Protein AF-A0A200J7Q8-F1 (afdb_monomer_lite)

pLDDT: mean 85.38, std 14.26, range [32.0, 98.25]

Organism: NCBI:txid1834192

Foldseek 3Di:
DFAAPVRLVVVLVVQAQHWAADPVDRVCTLAQLSSQLSSCVVLVQPPSCQCVAFQLCCVVRCCVVVSWPWDDWQWKKFWDCCPDPRSTGIWIDGPQKIWGGPPPHRGIDIPDDDDDTPTMIHRCVSHDPPVDDTPPDDPQLWAWEDEVPDPWIWIGRRQDIDTDPDPCVQVVVQVVVCVHPVDGRYYYYDYPVVVVVVRVVSPDDDDD

Radius of gyration: 21.13 Å; chains: 1; bounding box: 55×32×54 Å

Secondary structure (DSSP, 8-state):
-PEEHHHHHHHHHHHBTS----TT-GGGTTSHHHHHHHHHHHHT-S-TT---S-GGGHHHHHHHTTSSEES--SSEEEEETT-GGGT-EEEEEETTEEEESSSSSSSBEES---PPPSEEEE-GGGEE-SS-----S-----EEEEETT---EEEE-SS-EEE--SHHHHHHHHHHHHHHHSSPPPEEEE-HHHHHHHHHHHTS----

Structure (mmCIF, N/CA/C/O backbone):
data_AF-A0A200J7Q8-F1
#
_entry.id   AF-A0A200J7Q8-F1
#
loop_
_atom_site.group_PDB
_atom_site.id
_atom_site.type_symbol
_atom_site.label_atom_id
_atom_site.label_alt_id
_atom_site.label_comp_id
_atom_site.label_asym_id
_atom_site.label_entity_id
_atom_site.label_seq_id
_atom_site.pdbx_PDB_ins_code
_atom_site.Cartn_x
_atom_site.Cartn_y
_atom_site.Cartn_z
_atom_site.occupancy
_atom_site.B_iso_or_equiv
_atom_site.auth_seq_id
_atom_site.auth_comp_id
_atom_site.auth_asym_id
_atom_site.auth_atom_id
_atom_site.pdbx_PDB_model_num
ATOM 1 N N . MET A 1 1 ? 12.319 -12.919 11.144 1.00 60.88 1 MET A N 1
ATOM 2 C CA . MET A 1 1 ? 11.031 -12.540 11.767 1.00 60.88 1 MET A CA 1
ATOM 3 C C . MET A 1 1 ? 10.304 -11.610 10.814 1.00 60.88 1 MET A C 1
ATOM 5 O O . MET A 1 1 ? 10.965 -10.744 10.250 1.00 60.88 1 MET A O 1
ATOM 9 N N . ALA A 1 2 ? 9.005 -11.824 10.590 1.00 79.62 2 ALA A N 1
ATOM 10 C CA . ALA A 1 2 ? 8.200 -10.972 9.712 1.00 79.62 2 ALA A CA 1
ATOM 11 C C . ALA A 1 2 ? 8.049 -9.560 10.310 1.00 79.62 2 ALA A C 1
ATOM 13 O O . ALA A 1 2 ? 7.952 -9.417 11.532 1.00 79.62 2 ALA A O 1
ATOM 14 N N . LYS A 1 3 ? 8.062 -8.530 9.457 1.00 88.25 3 LYS A N 1
ATOM 15 C CA . LYS A 1 3 ? 8.056 -7.113 9.864 1.00 88.25 3 LYS A CA 1
ATOM 16 C C . LYS A 1 3 ? 6.666 -6.655 10.272 1.00 88.25 3 LYS A C 1
ATOM 18 O O . LYS A 1 3 ? 5.712 -6.938 9.565 1.00 88.25 3 LYS A O 1
ATOM 23 N N . THR A 1 4 ? 6.541 -5.912 11.360 1.00 90.12 4 THR A N 1
ATOM 24 C CA . THR A 1 4 ? 5.270 -5.282 11.734 1.00 90.12 4 THR A CA 1
ATOM 25 C C . THR A 1 4 ? 4.909 -4.167 10.752 1.00 90.12 4 THR A C 1
ATOM 27 O O . THR A 1 4 ? 5.780 -3.567 10.117 1.00 90.12 4 THR A O 1
ATOM 30 N N . LEU A 1 5 ? 3.625 -3.812 10.665 1.00 88.19 5 LEU A N 1
ATOM 31 C CA . LEU A 1 5 ? 3.197 -2.679 9.838 1.00 88.19 5 LEU A CA 1
ATOM 32 C C . LEU A 1 5 ? 3.858 -1.356 10.269 1.00 88.19 5 LEU A C 1
ATOM 34 O O . LEU A 1 5 ? 4.176 -0.517 9.426 1.00 88.19 5 LEU A O 1
ATOM 38 N N . GLY A 1 6 ? 4.086 -1.181 11.575 1.00 86.56 6 GLY A N 1
ATOM 39 C CA . GLY A 1 6 ? 4.801 -0.028 12.124 1.00 86.56 6 GLY A CA 1
ATOM 40 C C . GLY A 1 6 ? 6.231 0.067 11.592 1.00 86.56 6 GLY A C 1
ATOM 41 O O . GLY A 1 6 ? 6.622 1.117 11.091 1.00 86.56 6 GLY A O 1
ATOM 42 N N . GLU A 1 7 ? 6.975 -1.044 11.596 1.00 90.06 7 GLU A N 1
ATOM 43 C CA . GLU A 1 7 ? 8.324 -1.103 11.019 1.00 90.06 7 GLU A CA 1
ATOM 44 C C . GLU A 1 7 ? 8.327 -0.792 9.518 1.00 90.06 7 GLU A C 1
ATOM 46 O O . GLU A 1 7 ? 9.209 -0.076 9.046 1.00 90.06 7 GLU A O 1
ATOM 51 N N . VAL A 1 8 ? 7.334 -1.281 8.765 1.00 95.56 8 VAL A N 1
ATOM 52 C CA . VAL A 1 8 ? 7.209 -0.984 7.328 1.00 95.56 8 VAL A CA 1
ATOM 53 C C . VAL A 1 8 ? 6.939 0.501 7.092 1.00 95.56 8 VAL A C 1
ATOM 55 O O . VAL A 1 8 ? 7.578 1.105 6.232 1.00 95.56 8 VAL A O 1
ATOM 58 N N . ARG A 1 9 ? 6.047 1.121 7.876 1.00 94.50 9 ARG A N 1
ATOM 59 C CA . ARG A 1 9 ? 5.792 2.569 7.809 1.00 94.50 9 ARG A CA 1
ATOM 60 C C . ARG A 1 9 ? 7.049 3.372 8.133 1.00 94.50 9 ARG A C 1
ATOM 62 O O . ARG A 1 9 ? 7.401 4.258 7.362 1.00 94.50 9 ARG A O 1
ATOM 69 N N . SER A 1 10 ? 7.759 3.034 9.211 1.00 93.00 10 SER A N 1
ATOM 70 C CA . SER A 1 10 ? 9.016 3.700 9.574 1.00 93.00 10 SER A CA 1
ATOM 71 C C . SER A 1 10 ? 10.085 3.545 8.494 1.00 93.00 10 SER A C 1
ATOM 73 O O . SER A 1 10 ? 10.797 4.502 8.195 1.00 93.00 10 SER A O 1
ATOM 75 N N . PHE A 1 11 ? 10.178 2.371 7.867 1.00 97.44 11 PHE A N 1
ATOM 76 C CA . PHE A 1 11 ? 11.073 2.148 6.737 1.00 97.44 11 PHE A CA 1
ATOM 77 C C . PHE A 1 11 ? 10.713 3.036 5.544 1.00 97.44 11 PHE A C 1
ATOM 79 O O . PHE A 1 11 ? 11.579 3.753 5.049 1.00 97.44 11 PHE A O 1
ATOM 86 N N . LEU A 1 12 ? 9.448 3.050 5.122 1.00 97.81 12 LEU A N 1
ATOM 87 C CA . LEU A 1 12 ? 8.974 3.889 4.020 1.00 97.81 12 LEU A CA 1
ATOM 88 C C . LEU A 1 12 ? 9.194 5.382 4.293 1.00 97.81 12 LEU A C 1
ATOM 90 O O . LEU A 1 12 ? 9.683 6.103 3.424 1.00 97.81 12 LEU A O 1
ATOM 94 N N . ASP A 1 13 ? 8.900 5.837 5.512 1.00 96.50 13 ASP A N 1
ATOM 95 C CA . ASP A 1 13 ? 9.135 7.219 5.928 1.00 96.50 13 ASP A CA 1
ATOM 96 C C . ASP A 1 13 ? 10.636 7.560 5.929 1.00 96.50 13 ASP A C 1
ATOM 98 O O . ASP A 1 13 ? 11.022 8.655 5.523 1.00 96.50 13 ASP A O 1
ATOM 102 N N . SER A 1 14 ? 11.510 6.603 6.266 1.00 97.50 14 SER A N 1
ATOM 103 C CA . SER A 1 14 ? 12.966 6.788 6.192 1.00 97.50 14 SER A CA 1
ATOM 104 C C . SER A 1 14 ? 13.502 6.965 4.765 1.00 97.50 14 SER A C 1
ATOM 106 O O . SER A 1 14 ? 14.633 7.437 4.598 1.00 97.50 14 SER A O 1
ATOM 108 N N . LEU A 1 15 ? 12.725 6.581 3.744 1.00 97.94 15 LEU A N 1
ATOM 109 C CA . LEU A 1 15 ? 13.079 6.739 2.332 1.00 97.94 15 LEU A CA 1
ATOM 110 C C . LEU A 1 15 ? 12.666 8.101 1.768 1.00 97.94 15 LEU A C 1
ATOM 112 O O . LEU A 1 15 ? 13.160 8.473 0.705 1.00 97.94 15 LEU A O 1
ATOM 116 N N . ILE A 1 16 ? 11.794 8.853 2.448 1.00 97.25 16 ILE A N 1
ATOM 117 C CA . ILE A 1 16 ? 11.317 10.155 1.966 1.00 97.25 16 ILE A CA 1
ATOM 118 C C . ILE A 1 16 ? 12.510 11.087 1.709 1.00 97.25 16 ILE A C 1
ATOM 120 O O . ILE A 1 16 ? 13.416 11.216 2.531 1.00 97.25 16 ILE A O 1
ATOM 124 N N . GLY A 1 17 ? 12.521 11.719 0.533 1.00 96.75 17 GLY A N 1
ATOM 125 C CA . GLY A 1 17 ? 13.611 12.589 0.085 1.00 96.75 17 GLY A CA 1
ATOM 126 C C . GLY A 1 17 ? 14.854 11.852 -0.431 1.00 96.75 17 GLY A C 1
ATOM 127 O O . GLY A 1 17 ? 15.781 12.505 -0.903 1.00 96.75 17 GLY A O 1
ATOM 128 N N . LYS A 1 18 ? 14.878 10.513 -0.408 1.00 97.75 18 LYS A N 1
ATOM 129 C CA . LYS A 1 18 ? 15.994 9.693 -0.905 1.00 97.75 18 LYS A CA 1
ATOM 130 C C . LYS A 1 18 ? 15.649 9.017 -2.226 1.00 97.75 18 LYS A C 1
ATOM 132 O O . LYS A 1 18 ? 14.495 8.692 -2.503 1.00 97.75 18 LYS A O 1
ATOM 137 N N . VAL A 1 19 ? 16.678 8.772 -3.030 1.00 97.31 19 VAL A N 1
ATOM 138 C CA . VAL A 1 19 ? 16.591 7.956 -4.245 1.00 97.31 19 VAL A CA 1
ATOM 139 C C . VAL A 1 19 ? 16.687 6.487 -3.841 1.00 97.31 19 VAL A C 1
ATOM 141 O O . VAL A 1 19 ? 17.645 6.084 -3.183 1.00 97.31 19 VAL A O 1
ATOM 144 N N . THR A 1 20 ? 15.686 5.686 -4.206 1.00 96.06 20 THR A N 1
ATOM 145 C CA . THR A 1 20 ? 15.695 4.240 -3.937 1.00 96.06 20 THR A CA 1
ATOM 146 C C . THR A 1 20 ? 16.691 3.526 -4.841 1.00 96.06 20 THR A C 1
ATOM 148 O O . THR A 1 20 ? 16.876 3.903 -5.998 1.00 96.06 20 THR A O 1
ATOM 151 N N . VAL A 1 21 ? 17.335 2.483 -4.318 1.00 94.44 21 VAL A N 1
ATOM 152 C CA . VAL A 1 21 ? 18.377 1.739 -5.036 1.00 94.44 21 VAL A CA 1
ATOM 153 C C . VAL A 1 21 ? 17.823 0.412 -5.530 1.00 94.44 21 VAL A C 1
ATOM 155 O O . VAL A 1 21 ? 17.236 -0.344 -4.762 1.00 94.44 21 VAL A O 1
ATOM 158 N N . ASP A 1 22 ? 18.043 0.101 -6.799 1.00 92.62 22 ASP A N 1
ATOM 159 C CA . ASP A 1 22 ? 17.797 -1.216 -7.367 1.00 92.62 22 ASP A CA 1
ATOM 160 C C . ASP A 1 22 ? 19.117 -1.994 -7.441 1.00 92.62 22 ASP A C 1
ATOM 162 O O . ASP A 1 22 ? 19.990 -1.712 -8.262 1.00 92.62 22 ASP A O 1
ATOM 166 N N . LYS A 1 23 ? 19.269 -3.000 -6.572 1.00 91.75 23 LYS A N 1
ATOM 167 C CA . LYS A 1 23 ? 20.490 -3.819 -6.508 1.00 91.75 23 LYS A CA 1
ATOM 168 C C . LYS A 1 23 ? 20.639 -4.787 -7.688 1.00 91.75 23 LYS A C 1
ATOM 170 O O . LYS A 1 23 ? 21.711 -5.354 -7.867 1.00 91.75 23 LYS A O 1
ATOM 175 N N . SER A 1 24 ? 19.589 -4.990 -8.487 1.00 89.00 24 SER A N 1
ATOM 176 C CA . SER A 1 24 ? 19.606 -5.868 -9.665 1.00 89.00 24 SER A CA 1
ATOM 177 C C . SER A 1 24 ? 19.917 -5.136 -10.973 1.00 89.00 24 SER A C 1
ATOM 179 O O . SER A 1 24 ? 20.277 -5.783 -11.961 1.00 89.00 24 SER A O 1
ATOM 181 N N . ASN A 1 25 ? 19.715 -3.814 -11.004 1.00 89.75 25 ASN A N 1
ATOM 182 C CA . ASN A 1 25 ? 19.997 -2.941 -12.139 1.00 89.75 25 ASN A CA 1
ATOM 183 C C . ASN A 1 25 ? 20.047 -1.471 -11.688 1.00 89.75 25 ASN A C 1
ATOM 185 O O . ASN A 1 25 ? 19.005 -0.845 -11.504 1.00 89.75 25 ASN A O 1
ATOM 189 N N . SER A 1 26 ? 21.242 -0.887 -11.602 1.00 92.00 26 SER A N 1
ATOM 190 C CA . SER A 1 26 ? 21.426 0.503 -11.164 1.00 92.00 26 SER A CA 1
ATOM 191 C C . SER A 1 26 ? 20.778 1.547 -12.084 1.00 92.00 26 SER A C 1
ATOM 193 O O . SER A 1 26 ? 20.488 2.651 -11.625 1.00 92.00 26 SER A O 1
ATOM 195 N N . ALA A 1 27 ? 20.484 1.216 -13.348 1.00 90.12 27 ALA A N 1
ATOM 196 C CA . ALA A 1 27 ? 19.741 2.104 -14.247 1.00 90.12 27 ALA A CA 1
ATOM 197 C C . ALA A 1 27 ? 18.281 2.317 -13.801 1.00 90.12 27 ALA A C 1
ATOM 199 O O . ALA A 1 27 ? 17.635 3.268 -14.233 1.00 90.12 27 ALA A O 1
ATOM 200 N N . LEU A 1 28 ? 17.763 1.448 -12.925 1.00 90.31 28 LEU A N 1
ATOM 201 C CA . LEU A 1 28 ? 16.429 1.567 -12.340 1.00 90.31 28 LEU A CA 1
ATOM 202 C C . LEU A 1 28 ? 16.423 2.325 -11.005 1.00 90.31 28 LEU A C 1
ATOM 204 O O . LEU A 1 28 ? 15.367 2.439 -10.386 1.00 90.31 28 LEU A O 1
ATOM 208 N N . ASN A 1 29 ? 17.561 2.860 -10.552 1.00 94.44 29 ASN A N 1
ATOM 209 C CA . ASN A 1 29 ? 17.610 3.669 -9.336 1.00 94.44 29 ASN A CA 1
ATOM 210 C C . ASN A 1 29 ? 16.648 4.863 -9.431 1.00 94.44 29 ASN A C 1
ATOM 212 O O . ASN A 1 29 ? 16.618 5.584 -10.427 1.00 94.44 29 ASN A O 1
ATOM 216 N N . GLY A 1 30 ? 15.867 5.077 -8.372 1.00 93.50 30 GLY A N 1
ATOM 217 C CA . GLY A 1 30 ? 14.895 6.163 -8.282 1.00 93.50 30 GLY A CA 1
ATOM 218 C C . GLY A 1 30 ? 13.612 5.968 -9.082 1.00 93.50 30 GLY A C 1
ATOM 219 O O . GLY A 1 30 ? 12.754 6.845 -9.034 1.00 93.50 30 GLY A O 1
ATOM 220 N N . GLN A 1 31 ? 13.460 4.853 -9.798 1.00 95.00 31 GLN A N 1
ATOM 221 C CA . GLN A 1 31 ? 12.238 4.537 -10.531 1.00 95.00 31 GLN A CA 1
ATOM 222 C C . GLN A 1 31 ? 11.119 4.088 -9.581 1.00 95.00 31 GLN A C 1
ATOM 224 O O . GLN A 1 31 ? 11.352 3.628 -8.464 1.00 95.00 31 GLN A O 1
ATOM 229 N N . CYS A 1 32 ? 9.867 4.160 -10.031 1.00 95.12 32 CYS A N 1
ATOM 230 C CA . CYS A 1 32 ? 8.728 3.690 -9.236 1.00 95.12 32 CYS A CA 1
ATOM 231 C C . CYS A 1 32 ? 8.876 2.209 -8.827 1.00 95.12 32 CYS A C 1
ATOM 233 O O . CYS A 1 32 ? 8.615 1.840 -7.682 1.00 95.12 32 CYS A O 1
ATOM 235 N N . VAL A 1 33 ? 9.416 1.373 -9.721 1.00 95.62 33 VAL A N 1
ATOM 236 C CA . VAL A 1 33 ? 9.667 -0.052 -9.458 1.00 95.62 33 VAL A CA 1
ATOM 237 C C . VAL A 1 33 ? 10.768 -0.297 -8.422 1.00 95.62 33 VAL A C 1
ATOM 239 O O . VAL A 1 33 ? 10.696 -1.291 -7.699 1.00 95.62 33 VAL A O 1
ATOM 242 N N . SER A 1 34 ? 11.769 0.587 -8.291 1.00 95.69 34 SER A N 1
ATOM 243 C CA . SER A 1 34 ? 12.835 0.401 -7.297 1.00 95.69 34 SER A CA 1
ATOM 244 C C . SER A 1 34 ? 12.315 0.581 -5.877 1.00 95.69 34 SER A C 1
ATOM 246 O O . SER A 1 34 ? 12.758 -0.138 -4.984 1.00 95.69 34 SER A O 1
ATOM 248 N N . LEU A 1 35 ? 11.317 1.445 -5.658 1.00 97.31 35 LEU A N 1
ATOM 249 C CA . LEU A 1 35 ? 10.646 1.545 -4.360 1.00 97.31 35 LEU A CA 1
ATOM 250 C C . LEU A 1 35 ? 10.008 0.212 -3.950 1.00 97.31 35 LEU A C 1
ATOM 252 O O . LEU A 1 35 ? 10.226 -0.246 -2.830 1.00 97.31 35 LEU A O 1
ATOM 256 N N . ILE A 1 36 ? 9.283 -0.441 -4.861 1.00 97.69 36 ILE A N 1
ATOM 257 C CA . ILE A 1 36 ? 8.629 -1.723 -4.568 1.00 97.69 36 ILE A CA 1
ATOM 258 C C . ILE A 1 36 ? 9.662 -2.799 -4.219 1.00 97.69 36 ILE A C 1
ATOM 260 O O . ILE A 1 36 ? 9.493 -3.524 -3.243 1.00 97.69 36 ILE A O 1
ATOM 264 N N . LYS A 1 37 ? 10.780 -2.846 -4.949 1.00 96.06 37 LYS A N 1
ATOM 265 C CA . LYS A 1 37 ? 11.886 -3.780 -4.683 1.00 96.06 37 LYS A CA 1
ATOM 266 C C . LYS A 1 37 ? 12.506 -3.566 -3.300 1.00 96.06 37 LYS A C 1
ATOM 268 O O . LYS A 1 37 ? 12.751 -4.538 -2.593 1.00 96.06 37 LYS A O 1
ATOM 273 N N . ASN A 1 38 ? 12.696 -2.309 -2.890 1.00 97.12 38 ASN A N 1
ATOM 274 C CA . ASN A 1 38 ? 13.189 -1.967 -1.550 1.00 97.12 38 ASN A CA 1
ATOM 275 C C . ASN A 1 38 ? 12.217 -2.433 -0.455 1.00 97.12 38 ASN A C 1
ATOM 277 O O . ASN A 1 38 ? 12.655 -2.966 0.561 1.00 97.12 38 ASN A O 1
ATOM 281 N N . VAL A 1 39 ? 10.904 -2.277 -0.664 1.00 97.38 39 VAL A N 1
ATOM 282 C CA . VAL A 1 39 ? 9.890 -2.774 0.281 1.00 97.38 39 VAL A CA 1
ATOM 283 C C . VAL A 1 39 ? 9.910 -4.291 0.367 1.00 97.38 39 VAL A C 1
ATOM 285 O O . VAL A 1 39 ? 9.965 -4.816 1.473 1.00 97.38 39 VAL A O 1
ATOM 288 N N . LEU A 1 40 ? 9.901 -4.989 -0.771 1.00 97.00 40 LEU A N 1
ATOM 289 C CA . LEU A 1 40 ? 9.935 -6.453 -0.813 1.00 97.00 40 LEU A CA 1
ATOM 290 C C . LEU A 1 40 ? 11.188 -7.008 -0.124 1.00 97.00 40 LEU A C 1
ATOM 292 O O . LEU A 1 40 ? 11.096 -7.972 0.632 1.00 97.00 40 LEU A O 1
ATOM 296 N N . GLU A 1 41 ? 12.342 -6.370 -0.322 1.00 95.94 41 GLU A N 1
ATOM 297 C CA . GLU A 1 41 ? 13.574 -6.731 0.377 1.00 95.94 41 GLU A CA 1
ATOM 298 C C . GLU A 1 41 ? 13.466 -6.484 1.888 1.00 95.94 41 GLU A C 1
ATOM 300 O O . GLU A 1 41 ? 13.827 -7.352 2.681 1.00 95.94 41 GLU A O 1
ATOM 305 N N . PHE A 1 42 ? 12.919 -5.337 2.302 1.00 96.50 42 PHE A N 1
ATOM 306 C CA . PHE A 1 42 ? 12.756 -4.998 3.716 1.00 96.50 42 PHE A CA 1
ATOM 307 C C . PHE A 1 42 ? 11.829 -5.967 4.466 1.00 96.50 42 PHE A C 1
ATOM 309 O O . PHE A 1 42 ? 12.138 -6.366 5.593 1.00 96.50 42 PHE A O 1
ATOM 316 N N . VAL A 1 43 ? 10.708 -6.357 3.849 1.00 95.00 43 VAL A N 1
ATOM 317 C CA . VAL A 1 43 ? 9.753 -7.317 4.436 1.00 95.00 43 VAL A CA 1
ATOM 318 C C . VAL A 1 43 ? 10.219 -8.771 4.318 1.00 95.00 43 VAL A C 1
ATOM 320 O O . VAL A 1 43 ? 9.630 -9.652 4.937 1.00 95.00 43 VAL A O 1
ATOM 323 N N . GLY A 1 44 ? 11.296 -9.031 3.571 1.00 94.06 44 GLY A N 1
ATOM 324 C CA . GLY A 1 44 ? 11.851 -10.371 3.382 1.00 94.06 44 GLY A CA 1
ATOM 325 C C . GLY A 1 44 ? 11.049 -11.244 2.415 1.00 94.06 44 GLY A C 1
ATOM 326 O O . GLY A 1 44 ? 11.065 -12.467 2.549 1.00 94.06 44 GLY A O 1
ATOM 327 N N . ALA A 1 45 ? 10.343 -10.638 1.457 1.00 92.88 45 ALA A N 1
ATOM 328 C CA . ALA A 1 45 ? 9.645 -11.371 0.408 1.00 92.88 45 ALA A CA 1
ATOM 329 C C . ALA A 1 45 ? 10.648 -12.104 -0.510 1.00 92.88 45 ALA A C 1
ATOM 331 O O . ALA A 1 45 ? 11.747 -11.596 -0.763 1.00 92.88 45 ALA A O 1
ATOM 332 N N . PRO A 1 46 ? 10.293 -13.285 -1.045 1.00 88.69 46 PRO A N 1
ATOM 333 C CA . PRO A 1 46 ? 11.148 -14.010 -1.970 1.00 88.69 46 PRO A CA 1
ATOM 334 C C . PRO A 1 46 ? 11.293 -13.237 -3.284 1.00 88.69 46 PRO A C 1
ATOM 336 O O . PRO A 1 46 ? 10.337 -12.656 -3.793 1.00 88.69 46 PRO A O 1
ATOM 339 N N . ASN A 1 47 ? 12.499 -13.270 -3.852 1.00 90.44 47 ASN A N 1
ATOM 340 C CA . ASN A 1 47 ? 12.821 -12.694 -5.160 1.00 90.44 47 ASN A CA 1
ATOM 341 C C . ASN A 1 47 ? 12.316 -11.240 -5.364 1.00 90.44 47 ASN A C 1
ATOM 343 O O . ASN A 1 47 ? 11.583 -10.965 -6.319 1.00 90.44 47 ASN A O 1
ATOM 347 N N . PRO A 1 48 ? 12.725 -10.275 -4.516 1.00 90.75 48 PRO A N 1
ATOM 348 C CA . PRO A 1 48 ? 12.217 -8.898 -4.570 1.00 90.75 48 PRO A CA 1
ATOM 349 C C . PRO A 1 48 ? 12.439 -8.220 -5.934 1.00 90.75 48 PRO A C 1
ATOM 351 O O . PRO A 1 48 ? 11.679 -7.340 -6.335 1.00 90.75 48 PRO A O 1
ATOM 354 N N . TYR A 1 49 ? 13.439 -8.678 -6.691 1.00 91.81 49 TYR A N 1
ATOM 355 C CA . TYR A 1 49 ? 13.840 -8.142 -7.991 1.00 91.81 49 TYR A CA 1
ATOM 356 C C . TYR A 1 49 ? 13.169 -8.828 -9.196 1.00 91.81 49 TYR A C 1
ATOM 358 O O . TYR A 1 49 ? 13.557 -8.551 -10.330 1.00 91.81 49 TYR A O 1
ATOM 366 N N . ALA A 1 50 ? 12.168 -9.695 -8.988 1.00 87.69 50 ALA A N 1
ATOM 367 C CA . ALA A 1 50 ? 11.543 -10.478 -10.060 1.00 87.69 50 ALA A CA 1
ATOM 368 C C . ALA A 1 50 ? 10.958 -9.623 -11.198 1.00 87.69 50 ALA A C 1
ATOM 370 O O . ALA A 1 50 ? 11.122 -9.945 -12.375 1.00 87.69 50 ALA A O 1
ATOM 371 N N . ALA A 1 51 ? 10.303 -8.509 -10.861 1.00 81.94 51 ALA A N 1
ATOM 372 C CA . ALA A 1 51 ? 9.786 -7.561 -11.840 1.00 81.94 51 ALA A CA 1
ATOM 373 C C . ALA A 1 51 ? 10.915 -6.626 -12.298 1.00 81.94 51 ALA A C 1
ATOM 375 O O . ALA A 1 51 ? 11.145 -5.553 -11.735 1.00 81.94 51 ALA A O 1
ATOM 376 N N . ARG A 1 52 ? 11.666 -7.065 -13.313 1.00 75.19 52 ARG A N 1
ATOM 377 C CA . ARG A 1 52 ? 12.754 -6.279 -13.927 1.00 75.19 52 ARG A CA 1
ATOM 378 C C . ARG A 1 52 ? 12.270 -5.324 -15.023 1.00 75.19 52 ARG A C 1
ATOM 380 O O . ARG A 1 52 ? 13.041 -4.466 -15.438 1.00 75.19 52 ARG A O 1
ATOM 387 N N . GLY A 1 53 ? 11.032 -5.508 -15.484 1.00 78.69 53 GLY A N 1
ATOM 388 C CA . GLY A 1 53 ? 10.398 -4.729 -16.544 1.00 78.69 53 GLY A CA 1
ATOM 389 C C . GLY A 1 53 ? 9.679 -3.484 -16.033 1.00 78.69 53 GLY A C 1
ATOM 390 O O . GLY A 1 53 ? 10.084 -2.858 -15.053 1.00 78.69 53 GLY A O 1
ATOM 391 N N . ASN A 1 54 ? 8.600 -3.128 -16.719 1.00 92.12 54 ASN A N 1
ATOM 392 C CA . ASN A 1 54 ? 7.880 -1.897 -16.453 1.00 92.12 54 ASN A CA 1
ATOM 393 C C . ASN A 1 54 ? 6.911 -2.056 -15.276 1.00 92.12 54 ASN A C 1
ATOM 395 O O . ASN A 1 54 ? 6.492 -3.161 -14.925 1.00 92.12 54 ASN A O 1
ATOM 399 N N . ALA A 1 55 ? 6.495 -0.932 -14.699 1.00 94.94 55 ALA A N 1
ATOM 400 C CA . ALA A 1 55 ? 5.522 -0.894 -13.611 1.00 94.94 55 ALA A CA 1
ATOM 401 C C . ALA A 1 55 ? 4.211 -1.629 -13.952 1.00 94.94 55 ALA A C 1
ATOM 403 O O . ALA A 1 55 ? 3.664 -2.337 -13.110 1.00 94.94 55 ALA A O 1
ATOM 404 N N . LYS A 1 56 ? 3.743 -1.547 -15.203 1.00 95.50 56 LYS A N 1
ATOM 405 C CA . LYS A 1 56 ? 2.530 -2.246 -15.666 1.00 95.50 56 LYS A CA 1
ATOM 406 C C . LYS A 1 56 ? 2.612 -3.780 -15.640 1.00 95.50 56 LYS A C 1
ATOM 408 O O . LYS A 1 56 ? 1.570 -4.433 -15.678 1.00 95.50 56 LYS A O 1
ATOM 413 N N . ASP A 1 57 ? 3.822 -4.342 -15.589 1.00 94.69 57 ASP A N 1
ATOM 414 C CA . ASP A 1 57 ? 4.077 -5.789 -15.628 1.00 94.69 57 ASP A CA 1
ATOM 415 C C . ASP A 1 57 ? 4.186 -6.394 -14.211 1.00 94.69 57 ASP A C 1
ATOM 417 O O . ASP A 1 57 ? 4.224 -7.618 -14.042 1.00 94.69 57 ASP A O 1
ATOM 421 N N . ILE A 1 58 ? 4.224 -5.547 -13.172 1.00 95.31 58 ILE A N 1
ATOM 422 C CA . ILE A 1 58 ? 4.292 -5.960 -11.764 1.00 95.31 58 ILE A CA 1
ATOM 423 C C . ILE A 1 58 ? 3.121 -6.874 -11.366 1.00 95.31 58 ILE A C 1
ATOM 425 O O . ILE A 1 58 ? 3.402 -7.939 -10.807 1.00 95.31 58 ILE A O 1
ATOM 429 N N . PRO A 1 59 ? 1.844 -6.549 -11.670 1.00 94.75 59 PRO A N 1
ATOM 430 C CA . PRO A 1 59 ? 0.722 -7.408 -11.300 1.00 94.75 59 PRO A CA 1
ATOM 431 C C . PRO A 1 59 ? 0.858 -8.844 -11.793 1.00 94.75 59 PRO A C 1
ATOM 433 O O . PRO A 1 59 ? 0.759 -9.768 -10.991 1.00 94.75 59 PRO A O 1
ATOM 436 N N . SER A 1 60 ? 1.140 -9.056 -13.082 1.00 93.69 60 SER A N 1
ATOM 437 C CA . SER A 1 60 ? 1.278 -10.404 -13.648 1.00 93.69 60 SER A CA 1
ATOM 438 C C . SER A 1 60 ? 2.500 -11.130 -13.094 1.00 93.69 60 SER A C 1
ATOM 440 O O . SER A 1 60 ? 2.418 -12.316 -12.782 1.00 93.69 60 SER A O 1
ATOM 442 N N . THR A 1 61 ? 3.622 -10.426 -12.924 1.00 94.31 61 THR A N 1
ATOM 443 C CA . THR A 1 61 ? 4.872 -11.032 -12.447 1.00 94.31 61 THR A CA 1
ATOM 444 C C . THR A 1 61 ? 4.759 -11.495 -10.996 1.00 94.31 61 THR A C 1
ATOM 446 O O . THR A 1 61 ? 5.051 -12.649 -10.688 1.00 94.31 61 THR A O 1
ATOM 449 N N . TYR A 1 62 ? 4.332 -10.610 -10.093 1.00 95.50 62 TYR A N 1
ATOM 450 C CA . TYR A 1 62 ? 4.330 -10.907 -8.661 1.00 95.50 62 TYR A CA 1
ATOM 451 C C . TYR A 1 62 ? 3.211 -11.854 -8.244 1.00 95.50 62 TYR A C 1
ATOM 453 O O . TYR A 1 62 ? 3.424 -12.656 -7.339 1.00 95.50 62 TYR A O 1
ATOM 461 N N . THR A 1 63 ? 2.056 -11.820 -8.909 1.00 93.56 63 THR A N 1
ATOM 462 C CA . THR A 1 63 ? 0.967 -12.762 -8.603 1.00 93.56 63 THR A CA 1
ATOM 463 C C . THR A 1 63 ? 1.291 -14.176 -9.069 1.00 93.56 63 THR A C 1
ATOM 465 O O . THR A 1 63 ? 1.159 -15.114 -8.289 1.00 93.56 63 THR A O 1
ATOM 468 N N . THR A 1 64 ? 1.824 -14.333 -10.286 1.00 92.69 64 THR A N 1
ATOM 469 C CA . THR A 1 64 ? 2.235 -15.644 -10.821 1.00 92.69 64 THR A CA 1
ATOM 470 C C . THR A 1 64 ? 3.328 -16.295 -9.970 1.00 92.69 64 THR A C 1
ATOM 472 O O . THR A 1 64 ? 3.343 -17.510 -9.804 1.00 92.69 64 THR A O 1
ATOM 475 N N . GLN A 1 65 ? 4.233 -15.497 -9.398 1.00 91.69 65 GLN A N 1
ATOM 476 C CA . GLN A 1 65 ? 5.312 -15.993 -8.535 1.00 91.69 65 GLN A CA 1
ATOM 477 C C . GLN A 1 65 ? 4.911 -16.132 -7.057 1.00 91.69 65 GLN A C 1
ATOM 479 O O . GLN A 1 65 ? 5.756 -16.459 -6.228 1.00 91.69 65 GLN A O 1
ATOM 484 N N . GLY A 1 66 ? 3.656 -15.845 -6.696 1.00 90.88 66 GLY A N 1
ATOM 485 C CA . GLY A 1 66 ? 3.192 -15.878 -5.304 1.00 90.88 66 GLY A CA 1
ATOM 486 C C . GLY A 1 66 ? 3.792 -14.788 -4.404 1.00 90.88 66 GLY A C 1
ATOM 487 O O . GLY A 1 66 ? 3.594 -14.814 -3.191 1.00 90.88 66 GLY A O 1
ATOM 488 N N . ILE A 1 67 ? 4.499 -13.809 -4.976 1.00 94.44 67 ILE A N 1
ATOM 489 C CA . ILE A 1 67 ? 5.096 -12.672 -4.259 1.00 94.44 67 ILE A CA 1
ATOM 490 C C . ILE A 1 67 ? 4.000 -11.725 -3.760 1.00 94.44 67 ILE A C 1
ATOM 492 O O . ILE A 1 67 ? 4.114 -11.165 -2.676 1.00 94.44 67 ILE A O 1
ATOM 496 N N . ALA A 1 68 ? 2.910 -11.563 -4.504 1.00 95.38 68 ALA A N 1
ATOM 497 C CA . ALA A 1 68 ? 1.766 -10.759 -4.085 1.00 95.38 68 ALA A CA 1
ATOM 498 C C . ALA A 1 68 ? 0.451 -11.473 -4.407 1.00 95.38 68 ALA A C 1
ATOM 500 O O . ALA A 1 68 ? 0.403 -12.329 -5.288 1.00 95.38 68 ALA A O 1
ATOM 501 N N . LYS A 1 69 ? -0.628 -11.101 -3.717 1.00 93.19 69 LYS A N 1
ATOM 502 C CA . LYS A 1 69 ? -1.987 -11.568 -4.028 1.00 93.19 69 LYS A CA 1
ATOM 503 C C . LYS A 1 69 ? -2.766 -10.460 -4.727 1.00 93.19 69 LYS A C 1
ATOM 505 O O . LYS A 1 69 ? -2.547 -9.288 -4.445 1.00 93.19 69 LYS A O 1
ATOM 510 N N . VAL A 1 70 ? -3.670 -10.819 -5.635 1.00 90.50 70 VAL A N 1
ATOM 511 C CA . VAL A 1 70 ? -4.601 -9.846 -6.229 1.00 90.50 70 VAL A CA 1
ATOM 512 C C . VAL A 1 70 ? -5.575 -9.367 -5.153 1.00 90.50 70 VAL A C 1
ATOM 514 O O . VAL A 1 70 ? -6.069 -10.179 -4.373 1.00 90.50 70 VAL A O 1
ATOM 517 N N . GLY A 1 71 ? -5.868 -8.068 -5.142 1.00 84.81 71 GLY A N 1
ATOM 518 C CA . GLY A 1 71 ? -6.820 -7.459 -4.220 1.00 84.81 71 GLY A CA 1
ATOM 519 C C . GLY A 1 71 ? -6.145 -6.628 -3.135 1.00 84.81 71 GLY A C 1
ATOM 520 O O . GLY A 1 71 ? -4.921 -6.532 -3.059 1.00 84.81 71 GLY A O 1
ATOM 521 N N . SER A 1 72 ? -6.975 -5.980 -2.326 1.00 84.94 72 SER A N 1
ATOM 522 C CA . SER A 1 72 ? -6.527 -5.081 -1.267 1.00 84.94 72 SER A CA 1
ATOM 523 C C . SER A 1 72 ? -6.160 -5.843 0.008 1.00 84.94 72 SER A C 1
ATOM 525 O O . SER A 1 72 ? -6.678 -6.920 0.299 1.00 84.94 72 SER A O 1
ATOM 527 N N . GLY A 1 73 ? -5.272 -5.247 0.787 1.00 86.19 73 GLY A N 1
ATOM 528 C CA . GLY A 1 73 ? -4.861 -5.651 2.122 1.00 86.19 73 GLY A CA 1
ATOM 529 C C . GLY A 1 73 ? -4.447 -4.440 2.948 1.00 86.19 73 GLY A C 1
ATOM 530 O O . GLY A 1 73 ? -4.842 -3.303 2.669 1.00 86.19 73 GLY A O 1
ATOM 531 N N . THR A 1 74 ? -3.607 -4.668 3.946 1.00 88.75 74 THR A N 1
ATOM 532 C CA . THR A 1 74 ? -3.051 -3.613 4.797 1.00 88.75 74 THR A CA 1
ATOM 533 C C . THR A 1 74 ? -1.838 -2.953 4.140 1.00 88.75 74 THR A C 1
ATOM 535 O O . THR A 1 74 ? -1.778 -1.724 4.054 1.00 88.75 74 THR A O 1
ATOM 538 N N . LEU A 1 75 ? -0.898 -3.750 3.628 1.00 94.31 75 LEU A N 1
ATOM 539 C CA . LEU A 1 75 ? 0.233 -3.309 2.816 1.00 94.31 75 LEU A CA 1
ATOM 540 C C . LEU A 1 75 ? -0.032 -3.637 1.348 1.00 94.31 75 LEU A C 1
ATOM 542 O O . LEU A 1 75 ? -0.135 -4.805 0.972 1.00 94.31 75 LEU A O 1
ATOM 546 N N . ASN A 1 76 ? -0.094 -2.603 0.512 1.00 96.88 76 ASN A N 1
ATOM 547 C CA . ASN A 1 76 ? -0.460 -2.753 -0.890 1.00 96.88 76 ASN A CA 1
ATOM 548 C C . ASN A 1 76 ? 0.583 -2.175 -1.840 1.00 96.88 76 ASN A C 1
ATOM 550 O O . ASN A 1 76 ? 1.230 -1.169 -1.540 1.00 96.88 76 ASN A O 1
ATOM 554 N N . ILE A 1 77 ? 0.649 -2.760 -3.033 1.00 97.94 77 ILE A N 1
ATOM 555 C CA . ILE A 1 77 ? 1.185 -2.121 -4.233 1.00 97.94 77 ILE A CA 1
ATOM 556 C C . ILE A 1 77 ? -0.013 -1.647 -5.051 1.00 97.94 77 ILE A C 1
ATOM 558 O O . ILE A 1 77 ? -0.827 -2.462 -5.484 1.00 97.94 77 ILE A O 1
ATOM 562 N N . ALA A 1 78 ? -0.123 -0.344 -5.262 1.00 97.44 78 ALA A N 1
ATOM 563 C CA . ALA A 1 78 ? -1.069 0.231 -6.203 1.00 97.44 78 ALA A CA 1
ATOM 564 C C . ALA A 1 78 ? -0.383 0.420 -7.559 1.00 97.44 78 ALA A C 1
ATOM 566 O O . ALA A 1 78 ? 0.801 0.763 -7.624 1.00 97.44 78 ALA A O 1
ATOM 567 N N . VAL A 1 79 ? -1.122 0.157 -8.632 1.00 97.00 79 VAL A N 1
ATOM 568 C CA . VAL A 1 79 ? -0.611 0.166 -10.002 1.00 97.00 79 VAL A CA 1
ATOM 569 C C . VAL A 1 79 ? -1.547 0.974 -10.884 1.00 97.00 79 VAL A C 1
ATOM 571 O O . VAL A 1 79 ? -2.757 0.770 -10.851 1.00 97.00 79 VAL A O 1
ATOM 574 N N . ASN A 1 80 ? -0.977 1.836 -11.718 1.00 96.62 80 ASN A N 1
ATOM 575 C CA . ASN A 1 80 ? -1.625 2.373 -12.906 1.00 96.62 80 ASN A CA 1
ATOM 576 C C . ASN A 1 80 ? -0.906 1.813 -14.136 1.00 96.62 80 ASN A C 1
ATOM 578 O O . ASN A 1 80 ? 0.194 2.257 -14.463 1.00 96.62 80 ASN A O 1
ATOM 582 N N . ARG A 1 81 ? -1.508 0.862 -14.853 1.00 94.50 81 ARG A N 1
ATOM 583 C CA . ARG A 1 81 ? -0.907 0.281 -16.071 1.00 94.50 81 ARG A CA 1
ATOM 584 C C . ARG A 1 81 ? -0.739 1.280 -17.213 1.00 94.50 81 ARG A C 1
ATOM 586 O O . ARG A 1 81 ? 0.124 1.082 -18.064 1.00 94.50 81 ARG A O 1
ATOM 593 N N . ASN A 1 82 ? -1.543 2.338 -17.215 1.00 93.56 82 ASN A N 1
ATOM 594 C CA . ASN A 1 82 ? -1.590 3.338 -18.279 1.00 93.56 82 ASN A CA 1
ATOM 595 C C . ASN A 1 82 ? -0.758 4.592 -17.951 1.00 93.56 82 ASN A C 1
ATOM 597 O O . ASN A 1 82 ? -0.601 5.463 -18.804 1.00 93.56 82 ASN A O 1
ATOM 601 N N . GLY A 1 83 ? -0.226 4.691 -16.729 1.00 88.31 83 GLY A N 1
ATOM 602 C CA . GLY A 1 83 ? 0.590 5.816 -16.272 1.00 88.31 83 GLY A CA 1
ATOM 603 C C . GLY A 1 83 ? 1.976 5.873 -16.924 1.00 88.31 83 GLY A C 1
ATOM 604 O O . GLY A 1 83 ? 2.370 4.988 -17.690 1.00 88.31 83 GLY A O 1
ATOM 605 N N . GLY A 1 84 ? 2.730 6.934 -16.622 1.00 83.25 84 GLY A N 1
ATOM 606 C CA . GLY A 1 84 ? 4.155 7.032 -16.968 1.00 83.25 84 GLY A CA 1
ATOM 607 C C . GLY A 1 84 ? 4.476 6.876 -18.461 1.00 83.25 84 GLY A C 1
ATOM 608 O O . GLY A 1 84 ? 5.475 6.254 -18.801 1.00 83.25 84 GLY A O 1
ATOM 609 N N . GLY A 1 85 ? 3.616 7.360 -19.365 1.00 86.81 85 GLY A N 1
ATOM 610 C CA . GLY A 1 85 ? 3.834 7.252 -20.816 1.00 86.81 85 GLY A CA 1
ATOM 611 C C . GLY A 1 85 ? 3.673 5.835 -21.388 1.00 86.81 85 GLY A C 1
ATOM 612 O O . GLY A 1 85 ? 4.262 5.525 -22.419 1.00 86.81 85 GLY A O 1
ATOM 613 N N . GLY A 1 86 ? 2.906 4.963 -20.724 1.00 90.44 86 GLY A N 1
ATOM 614 C CA . GLY A 1 86 ? 2.638 3.590 -21.180 1.00 90.44 86 GLY A CA 1
ATOM 615 C C . GLY A 1 86 ? 3.584 2.524 -20.612 1.00 90.44 86 GLY A C 1
ATOM 616 O O . GLY A 1 86 ? 3.431 1.333 -20.916 1.00 90.44 86 GLY A O 1
ATOM 617 N N . TYR A 1 87 ? 4.533 2.922 -19.760 1.00 92.81 87 TYR A N 1
ATOM 618 C CA . TYR A 1 87 ? 5.317 2.015 -18.910 1.00 92.81 87 TYR A CA 1
ATOM 619 C C . TYR A 1 87 ? 4.568 1.651 -17.611 1.00 92.81 87 TYR A C 1
ATOM 621 O O . TYR A 1 87 ? 4.887 0.674 -16.931 1.00 92.81 87 TYR A O 1
ATOM 629 N N . GLY A 1 88 ? 3.515 2.394 -17.291 1.00 95.25 88 GLY A N 1
ATOM 630 C CA . GLY A 1 88 ? 2.787 2.293 -16.042 1.00 95.25 88 GLY A CA 1
ATOM 631 C C . GLY A 1 88 ? 3.486 3.028 -14.902 1.00 95.25 88 GLY A C 1
ATOM 632 O O . GLY A 1 88 ? 4.615 3.505 -15.022 1.00 95.25 88 GLY A O 1
ATOM 633 N N . HIS A 1 89 ? 2.802 3.089 -13.769 1.00 96.38 89 HIS A N 1
ATOM 634 C CA . HIS A 1 89 ? 3.308 3.643 -12.521 1.00 96.38 89 HIS A CA 1
ATOM 635 C C . HIS A 1 89 ? 2.901 2.750 -11.352 1.00 96.38 89 HIS A C 1
ATOM 637 O O . HIS A 1 89 ? 1.828 2.147 -11.382 1.00 96.38 89 HIS A O 1
ATOM 643 N N . VAL A 1 90 ? 3.759 2.643 -10.339 1.00 97.31 90 VAL A N 1
ATOM 644 C CA . VAL A 1 90 ? 3.477 1.877 -9.119 1.00 97.31 90 VAL A CA 1
ATOM 645 C C . VAL A 1 90 ? 3.865 2.652 -7.876 1.00 97.31 90 VAL A C 1
ATOM 647 O O . VAL A 1 90 ? 4.842 3.402 -7.865 1.00 97.31 90 VAL A O 1
ATOM 650 N N . TRP A 1 91 ? 3.122 2.427 -6.804 1.00 97.75 91 TRP A N 1
ATOM 651 C CA . TRP A 1 91 ? 3.421 3.000 -5.504 1.00 97.75 91 TRP A CA 1
ATOM 652 C C . TRP A 1 91 ? 2.982 2.089 -4.368 1.00 97.75 91 TRP A C 1
ATOM 654 O O . TRP A 1 91 ? 2.208 1.150 -4.547 1.00 97.75 91 TRP A O 1
ATOM 664 N N . VAL A 1 92 ? 3.508 2.368 -3.180 1.00 98.25 92 VAL A N 1
ATOM 665 C CA . VAL A 1 92 ? 3.153 1.643 -1.961 1.00 98.25 92 VAL A CA 1
ATOM 666 C C . VAL A 1 92 ? 1.987 2.362 -1.309 1.00 98.25 92 VAL A C 1
ATOM 668 O O . VAL A 1 92 ? 2.028 3.586 -1.184 1.00 98.25 92 VAL A O 1
ATOM 671 N N . LYS A 1 93 ? 0.967 1.620 -0.875 1.00 96.44 93 LYS A N 1
ATOM 672 C CA . LYS A 1 93 ? -0.225 2.183 -0.237 1.00 96.44 93 LYS A CA 1
ATOM 673 C C . LYS A 1 93 ? -0.552 1.448 1.064 1.00 96.44 93 LYS A C 1
ATOM 675 O O . LYS A 1 93 ? -0.653 0.220 1.083 1.00 96.44 93 LYS A O 1
ATOM 680 N N . ILE A 1 94 ? -0.722 2.207 2.147 1.00 92.44 94 ILE A N 1
ATOM 681 C CA . ILE A 1 94 ? -1.140 1.708 3.466 1.00 92.44 94 ILE A CA 1
ATOM 682 C C . ILE A 1 94 ? -2.259 2.615 3.986 1.00 92.44 94 ILE A C 1
ATOM 684 O O . ILE A 1 94 ? -2.020 3.759 4.376 1.00 92.44 94 ILE A O 1
ATOM 688 N N . SER A 1 95 ? -3.489 2.097 4.025 1.00 85.19 95 SER A N 1
ATOM 689 C CA . SER A 1 95 ? -4.698 2.890 4.297 1.00 85.19 95 SER A CA 1
ATOM 690 C C . SER A 1 95 ? -4.785 4.119 3.369 1.00 85.19 95 SER A C 1
ATOM 692 O O . SER A 1 95 ? -4.816 3.967 2.148 1.00 85.19 95 SER A O 1
ATOM 694 N N . SER A 1 96 ? -4.829 5.331 3.928 1.00 85.69 96 SER A N 1
ATOM 695 C CA . SER A 1 96 ? -4.858 6.588 3.178 1.00 85.69 96 SER A CA 1
ATOM 696 C C . SER A 1 96 ? -3.478 7.088 2.753 1.00 85.69 96 SER A C 1
ATOM 698 O O . SER A 1 96 ? -3.414 8.030 1.971 1.00 85.69 96 SER A O 1
ATOM 700 N N . ASP A 1 97 ? -2.395 6.506 3.275 1.00 92.00 97 ASP A N 1
ATOM 701 C CA . ASP A 1 97 ? -1.042 6.949 2.953 1.00 92.00 97 ASP A CA 1
ATOM 702 C C . ASP A 1 97 ? -0.506 6.254 1.700 1.00 92.00 97 ASP A C 1
ATOM 704 O O . ASP A 1 97 ? -0.702 5.049 1.505 1.00 92.00 97 ASP A O 1
ATOM 708 N N . SER A 1 98 ? 0.239 7.004 0.893 1.00 95.50 98 SER A N 1
ATOM 709 C CA . SER A 1 98 ? 0.978 6.508 -0.261 1.00 95.50 98 SER A CA 1
ATOM 710 C C . SER A 1 98 ? 2.416 7.008 -0.285 1.00 95.50 98 SER A C 1
ATOM 712 O O . SER A 1 98 ? 2.699 8.161 0.032 1.00 95.50 98 SER A O 1
ATOM 714 N N . TRP A 1 99 ? 3.335 6.137 -0.698 1.00 98.25 99 TRP A N 1
ATOM 715 C CA . TRP A 1 99 ? 4.741 6.464 -0.934 1.00 98.25 99 TRP A CA 1
ATOM 716 C C . TRP A 1 99 ? 5.072 6.155 -2.380 1.00 98.25 99 TRP A C 1
ATOM 718 O O . TRP A 1 99 ? 4.855 5.034 -2.844 1.00 98.25 99 TRP A O 1
ATOM 728 N N . GLN A 1 100 ? 5.608 7.144 -3.085 1.00 96.75 100 GLN A N 1
ATOM 729 C CA . GLN A 1 100 ? 5.858 7.065 -4.517 1.00 96.75 100 GLN A CA 1
ATOM 730 C C . GLN A 1 100 ? 7.284 7.514 -4.827 1.00 96.75 100 GLN A C 1
ATOM 732 O O . GLN A 1 100 ? 7.717 8.567 -4.359 1.00 96.75 100 GLN A O 1
ATOM 737 N N . ALA A 1 101 ? 8.003 6.742 -5.639 1.00 95.81 101 ALA A N 1
ATOM 738 C CA . ALA A 1 101 ? 9.229 7.184 -6.303 1.00 95.81 101 ALA A CA 1
ATOM 739 C C . ALA A 1 101 ? 8.909 7.554 -7.755 1.00 95.81 101 ALA A C 1
ATOM 741 O O . ALA A 1 101 ? 7.974 7.010 -8.338 1.00 95.81 101 ALA A O 1
ATOM 742 N N . ASN A 1 102 ? 9.682 8.467 -8.338 1.00 93.44 102 ASN A N 1
ATOM 743 C CA . ASN A 1 102 ? 9.516 8.930 -9.719 1.00 93.44 102 ASN A CA 1
ATOM 744 C C . ASN A 1 102 ? 8.155 9.572 -10.076 1.00 93.44 102 ASN A C 1
ATOM 746 O O . ASN A 1 102 ? 7.801 9.635 -11.246 1.00 93.44 102 ASN A O 1
ATOM 750 N N . TRP A 1 103 ? 7.389 10.078 -9.102 1.00 85.69 103 TRP A N 1
ATOM 751 C CA . TRP A 1 103 ? 6.131 10.799 -9.380 1.00 85.69 103 TRP A CA 1
ATOM 752 C C . TRP A 1 103 ? 6.373 12.188 -9.997 1.00 85.69 103 TRP A C 1
ATOM 754 O O . TRP A 1 103 ? 5.671 12.635 -10.895 1.00 85.69 103 TRP A O 1
ATOM 764 N N . ALA A 1 104 ? 7.389 12.891 -9.497 1.00 86.19 104 ALA A N 1
ATOM 765 C CA . ALA A 1 104 ? 7.795 14.215 -9.968 1.00 86.19 104 ALA A CA 1
ATOM 766 C C . ALA A 1 104 ? 9.277 14.413 -9.625 1.00 86.19 104 ALA A C 1
ATOM 768 O O . ALA A 1 104 ? 9.630 15.241 -8.779 1.00 86.19 104 ALA A O 1
ATOM 769 N N . GLY A 1 105 ? 10.115 13.544 -10.190 1.00 89.62 105 GLY A N 1
ATOM 770 C CA . GLY A 1 105 ? 11.521 13.364 -9.829 1.00 89.62 105 GLY A CA 1
ATOM 771 C C . GLY A 1 105 ? 11.770 12.090 -9.016 1.00 89.62 105 GLY A C 1
ATOM 772 O O . GLY A 1 105 ? 10.852 11.526 -8.421 1.00 89.62 105 GLY A O 1
ATOM 773 N N . PHE A 1 106 ? 13.029 11.651 -9.001 1.00 92.81 106 PHE A N 1
ATOM 774 C CA . PHE A 1 106 ? 13.454 10.359 -8.448 1.00 92.81 106 PHE A CA 1
ATOM 775 C C . PHE A 1 106 ? 13.266 10.150 -6.936 1.00 92.81 106 PHE A C 1
ATOM 777 O O . PHE A 1 106 ? 12.991 9.013 -6.546 1.00 92.81 106 PHE A O 1
ATOM 784 N N . PRO A 1 107 ? 13.414 11.162 -6.058 1.00 97.19 107 PRO A N 1
ATOM 785 C CA . PRO A 1 107 ? 13.272 10.938 -4.623 1.00 97.19 107 PRO A CA 1
ATOM 786 C C . PRO A 1 107 ? 11.873 10.462 -4.217 1.00 97.19 107 PRO A C 1
ATOM 788 O O . PRO A 1 107 ? 10.874 10.903 -4.788 1.00 97.19 107 PRO A O 1
ATOM 791 N N . VAL A 1 108 ? 11.799 9.609 -3.190 1.00 97.88 108 VAL A N 1
ATOM 792 C CA . VAL A 1 108 ? 10.518 9.147 -2.634 1.00 97.88 108 VAL A CA 1
ATOM 793 C C . VAL A 1 108 ? 9.764 10.315 -2.010 1.00 97.88 108 VAL A C 1
ATOM 795 O O . VAL A 1 108 ? 10.327 11.115 -1.257 1.00 97.88 108 VAL A O 1
ATOM 798 N N . LYS A 1 109 ? 8.466 10.381 -2.292 1.00 96.75 109 LYS A N 1
ATOM 799 C CA . LYS A 1 109 ? 7.528 11.350 -1.728 1.00 96.75 109 LYS A CA 1
ATOM 800 C C . LYS A 1 109 ? 6.350 10.621 -1.099 1.00 96.75 109 LYS A C 1
ATOM 802 O O . LYS A 1 109 ? 5.973 9.543 -1.555 1.00 96.75 109 LYS A O 1
ATOM 807 N N . LYS A 1 110 ? 5.766 11.229 -0.069 1.00 96.31 110 LYS A N 1
ATOM 808 C CA . LYS A 1 110 ? 4.583 10.718 0.624 1.00 96.31 110 LYS A CA 1
ATOM 809 C C . LYS A 1 110 ? 3.372 11.580 0.300 1.00 96.31 110 LYS A C 1
ATOM 811 O O . LYS A 1 110 ? 3.499 12.802 0.293 1.00 96.31 110 LYS A O 1
ATOM 816 N N . ASN A 1 111 ? 2.229 10.947 0.050 1.00 93.88 111 ASN A N 1
ATOM 817 C CA . ASN A 1 111 ? 0.928 11.58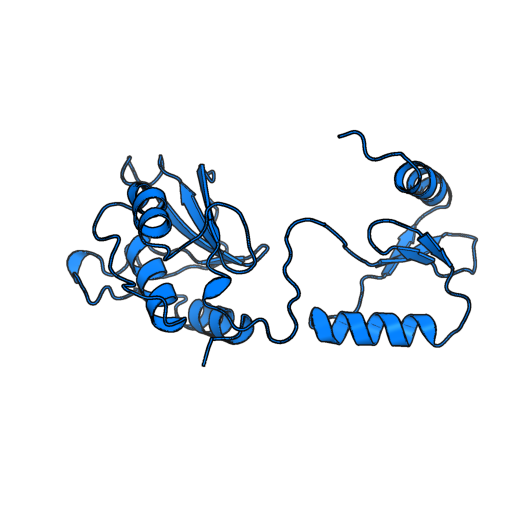5 -0.177 1.00 93.88 111 ASN A CA 1
ATOM 818 C C . ASN A 1 111 ? 0.976 12.702 -1.233 1.00 93.88 111 ASN A C 1
ATOM 820 O O . ASN A 1 111 ? 0.262 13.701 -1.151 1.00 93.88 111 ASN A O 1
ATOM 824 N N . VAL A 1 112 ? 1.838 12.528 -2.234 1.00 84.25 112 VAL A N 1
ATOM 825 C CA . VAL A 1 112 ? 1.733 13.260 -3.496 1.00 84.25 112 VAL A CA 1
ATOM 826 C C . VAL A 1 112 ? 0.633 12.595 -4.308 1.00 84.25 112 VAL A C 1
ATOM 828 O O . VAL A 1 112 ? 0.421 11.400 -4.124 1.00 84.25 112 VAL A O 1
ATOM 831 N N . GLY A 1 113 ? -0.097 13.369 -5.117 1.00 85.81 113 GLY A N 1
ATOM 832 C CA . GLY A 1 113 ? -1.305 12.913 -5.815 1.00 85.81 113 GLY A CA 1
ATOM 833 C C . GLY A 1 113 ? -1.199 11.505 -6.410 1.00 85.81 113 GLY A C 1
ATOM 834 O O . GLY A 1 113 ? -0.117 11.036 -6.750 1.00 85.81 113 GLY A O 1
ATOM 835 N N . GLU A 1 114 ? -2.327 10.813 -6.500 1.00 87.00 114 GLU A N 1
ATOM 836 C CA . GLU A 1 114 ? -2.372 9.441 -6.998 1.00 87.00 114 GLU A CA 1
ATOM 837 C C . GLU A 1 114 ? -2.934 9.418 -8.415 1.00 87.00 114 GLU A C 1
ATOM 839 O O . GLU A 1 114 ? -3.927 10.081 -8.723 1.00 87.00 114 GLU A O 1
ATOM 844 N N . ASP A 1 115 ? -2.295 8.623 -9.264 1.00 87.75 115 ASP A N 1
ATOM 845 C CA . ASP A 1 115 ? -2.859 8.227 -10.543 1.00 87.75 115 ASP A CA 1
ATOM 846 C C . ASP A 1 115 ? -4.081 7.306 -10.339 1.00 87.75 115 ASP A C 1
ATOM 848 O O . ASP A 1 115 ? -4.190 6.635 -9.306 1.00 87.75 115 ASP A O 1
ATOM 852 N N . PRO A 1 116 ? -4.981 7.189 -11.335 1.00 93.12 116 PRO A N 1
ATOM 853 C CA . PRO A 1 116 ? -6.038 6.184 -11.310 1.00 93.12 116 PRO A CA 1
ATOM 854 C C . PRO A 1 116 ? -5.469 4.768 -11.144 1.00 93.12 116 PRO A C 1
ATOM 856 O O . PRO A 1 116 ? -4.630 4.324 -11.929 1.00 93.12 116 PRO A O 1
ATOM 859 N N . ILE A 1 117 ? -5.946 4.046 -10.130 1.00 94.19 117 ILE A N 1
ATOM 860 C CA . ILE A 1 117 ? -5.515 2.675 -9.841 1.00 94.19 117 ILE A CA 1
ATOM 861 C C . ILE A 1 117 ? -6.205 1.716 -10.814 1.00 94.19 117 ILE A C 1
ATOM 863 O O . ILE A 1 117 ? -7.432 1.633 -10.841 1.00 94.19 117 ILE A O 1
ATOM 867 N N . THR A 1 118 ? -5.418 0.969 -11.587 1.00 95.94 118 THR A N 1
ATOM 868 C CA . THR A 1 118 ? -5.893 -0.139 -12.430 1.00 95.94 118 THR A CA 1
ATOM 869 C C . THR A 1 118 ? -5.821 -1.477 -11.705 1.00 95.94 118 THR A C 1
ATOM 871 O O . THR A 1 118 ? -6.670 -2.335 -11.925 1.00 95.94 118 THR A O 1
ATOM 874 N N . ASP A 1 119 ? -4.825 -1.661 -10.833 1.00 94.31 119 ASP A N 1
ATOM 875 C CA . ASP A 1 119 ? -4.634 -2.894 -10.072 1.00 94.31 119 ASP A CA 1
ATOM 876 C C . ASP A 1 119 ? -4.142 -2.576 -8.659 1.00 94.31 119 ASP A C 1
ATOM 878 O O . ASP A 1 119 ? -3.372 -1.637 -8.437 1.00 94.31 119 ASP A O 1
ATOM 882 N N . ILE A 1 120 ? -4.542 -3.414 -7.708 1.00 94.62 120 ILE A N 1
ATOM 883 C CA . ILE A 1 120 ? -4.037 -3.395 -6.340 1.00 94.62 120 ILE A CA 1
ATOM 884 C C . ILE A 1 120 ? -3.575 -4.799 -5.949 1.00 94.62 120 ILE A C 1
ATOM 886 O O . ILE A 1 120 ? -4.253 -5.792 -6.237 1.00 94.62 120 ILE A O 1
ATOM 890 N N . LEU A 1 121 ? -2.386 -4.873 -5.353 1.00 94.94 121 LEU A N 1
ATOM 891 C CA . LEU A 1 121 ? -1.742 -6.119 -4.952 1.00 94.94 121 LEU A CA 1
ATOM 892 C C . LEU A 1 121 ? -1.462 -6.106 -3.453 1.00 94.94 121 LEU A C 1
ATOM 894 O O . LEU A 1 121 ? -0.814 -5.188 -2.952 1.00 94.94 121 LEU A O 1
ATOM 898 N N . ASN A 1 122 ? -1.886 -7.157 -2.767 1.00 94.31 122 ASN A N 1
ATOM 899 C CA . ASN A 1 122 ? -1.738 -7.363 -1.335 1.00 94.31 122 ASN A CA 1
ATOM 900 C C . ASN A 1 122 ? -0.385 -8.039 -1.016 1.00 94.31 122 ASN A C 1
ATOM 902 O O . ASN A 1 122 ? -0.028 -9.062 -1.613 1.00 94.31 122 ASN A O 1
ATOM 906 N N . LEU A 1 123 ? 0.348 -7.466 -0.052 1.00 95.62 123 LEU A N 1
ATOM 907 C CA . LEU A 1 123 ? 1.630 -7.954 0.476 1.00 95.62 123 LEU A CA 1
ATOM 908 C C . LEU A 1 123 ? 1.563 -8.410 1.948 1.00 95.62 123 LEU A C 1
ATOM 910 O O . LEU A 1 123 ? 2.602 -8.665 2.555 1.00 95.62 123 LEU A O 1
ATOM 914 N N . ASP A 1 124 ? 0.372 -8.541 2.529 1.00 92.50 124 ASP A N 1
ATOM 915 C CA . ASP A 1 124 ? 0.150 -8.833 3.952 1.00 92.50 124 ASP A CA 1
ATOM 916 C C . ASP A 1 124 ? 0.784 -10.152 4.403 1.00 92.50 124 ASP A C 1
ATOM 918 O O . ASP A 1 124 ? 1.155 -10.314 5.560 1.00 92.50 124 ASP A O 1
ATOM 922 N N . GLN A 1 125 ? 0.976 -11.093 3.478 1.00 91.69 125 GLN A N 1
ATOM 923 C CA . GLN A 1 125 ? 1.679 -12.349 3.750 1.00 91.69 125 GLN A CA 1
ATOM 924 C C . GLN A 1 125 ? 3.145 -12.162 4.194 1.00 91.69 125 GLN A C 1
ATOM 926 O O . GLN A 1 125 ? 3.741 -13.107 4.707 1.00 91.69 125 GLN A O 1
ATOM 931 N N . TRP A 1 126 ? 3.726 -10.969 4.016 1.00 93.25 126 TRP A N 1
ATOM 932 C CA . TRP A 1 126 ? 5.110 -10.655 4.399 1.00 93.25 126 TRP A CA 1
ATOM 933 C C . TRP A 1 126 ? 5.239 -9.808 5.663 1.00 93.25 126 TRP A C 1
ATOM 935 O O . TRP A 1 126 ? 6.356 -9.535 6.109 1.00 93.25 126 TRP A O 1
ATOM 945 N N . ILE A 1 127 ? 4.124 -9.386 6.253 1.00 91.25 127 ILE A N 1
ATOM 946 C CA . ILE A 1 127 ? 4.139 -8.619 7.495 1.00 91.25 127 ILE A CA 1
ATOM 947 C C . ILE A 1 127 ? 3.656 -9.486 8.650 1.00 91.25 127 ILE A C 1
ATOM 949 O O . ILE A 1 127 ? 2.799 -10.355 8.504 1.00 91.25 127 ILE A O 1
ATOM 953 N N . SER A 1 128 ? 4.240 -9.272 9.825 1.00 84.94 128 SER A N 1
ATOM 954 C CA . SER A 1 128 ? 3.673 -9.798 11.051 1.00 84.94 128 SER A CA 1
ATOM 955 C C . SER A 1 128 ? 2.471 -8.941 11.406 1.00 84.94 128 SER A C 1
ATOM 957 O O . SER A 1 128 ? 2.569 -7.749 11.711 1.00 84.94 128 SER A O 1
ATOM 959 N N . ASN A 1 129 ? 1.316 -9.587 11.398 1.00 61.91 129 ASN A N 1
ATOM 960 C CA . ASN A 1 129 ? 0.133 -9.076 12.054 1.00 61.91 129 ASN A CA 1
ATOM 961 C C . ASN A 1 129 ? 0.370 -9.170 13.563 1.00 61.91 129 ASN A C 1
ATOM 963 O O . ASN A 1 129 ? -0.119 -10.088 14.216 1.00 61.91 129 ASN A O 1
ATOM 967 N N . GLY A 1 130 ? 1.158 -8.257 14.134 1.00 47.78 130 GLY A N 1
ATOM 968 C CA . GLY A 1 130 ? 1.082 -7.998 15.567 1.00 47.78 130 GLY A CA 1
ATOM 969 C C . GLY A 1 130 ? -0.348 -7.557 15.860 1.00 47.78 130 GLY A C 1
ATOM 970 O O . GLY A 1 130 ? -0.675 -6.409 15.600 1.00 47.78 130 GLY A O 1
ATOM 971 N N . ASN A 1 131 ? -1.212 -8.492 16.265 1.00 37.62 131 ASN A N 1
ATOM 972 C CA . ASN A 1 131 ? -2.652 -8.298 16.465 1.00 37.62 131 ASN A CA 1
ATOM 973 C C . ASN A 1 131 ? -3.340 -7.447 15.381 1.00 37.62 131 ASN A C 1
ATOM 975 O O . ASN A 1 131 ? -4.046 -6.495 15.690 1.00 37.62 131 ASN A O 1
ATOM 979 N N . ILE A 1 132 ? -3.160 -7.791 14.104 1.00 42.53 132 ILE A N 1
ATOM 980 C CA . ILE A 1 132 ? -4.040 -7.281 13.044 1.00 42.53 132 ILE A CA 1
ATOM 981 C C . ILE A 1 132 ? -4.738 -8.482 12.425 1.00 42.53 132 ILE A C 1
ATOM 983 O O . ILE A 1 132 ? -4.220 -9.159 11.539 1.00 42.53 132 ILE A O 1
ATOM 987 N N . SER A 1 133 ? -5.915 -8.784 12.963 1.00 35.34 133 SER A N 1
ATOM 988 C CA . SER A 1 133 ? -6.870 -9.695 12.348 1.00 35.34 133 SER A CA 1
ATOM 989 C C . SER A 1 133 ? -7.073 -9.292 10.886 1.00 35.34 133 SER A C 1
ATOM 991 O O . SER A 1 133 ? -7.264 -8.118 10.577 1.00 35.34 133 SER A O 1
ATOM 993 N N . THR A 1 134 ? -6.998 -10.279 9.997 1.00 34.38 134 THR A N 1
ATOM 994 C CA . THR A 1 134 ? -7.273 -10.189 8.560 1.00 34.38 134 THR A CA 1
ATOM 995 C C . THR A 1 134 ? -8.479 -9.301 8.263 1.00 34.38 134 THR A C 1
ATOM 997 O O . THR A 1 134 ? -9.616 -9.705 8.497 1.00 34.38 134 THR A O 1
ATOM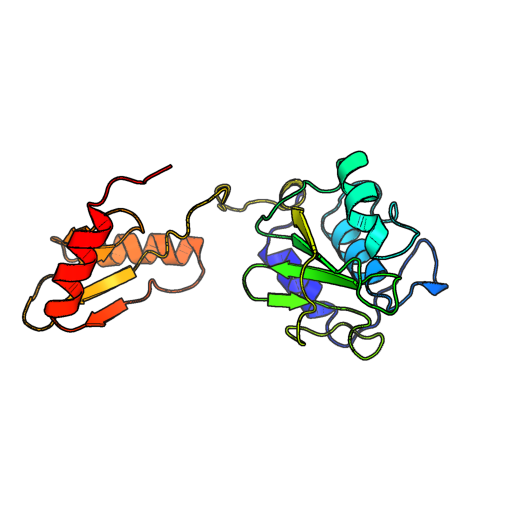 1000 N N . SER A 1 135 ? -8.239 -8.120 7.700 1.00 39.84 135 SER A N 1
ATOM 1001 C CA . SER A 1 135 ? -9.259 -7.245 7.125 1.00 39.84 135 SER A CA 1
ATOM 1002 C C . SER A 1 135 ? -9.544 -7.650 5.677 1.00 39.84 135 SER A C 1
ATOM 1004 O O . SER A 1 135 ? -9.285 -6.919 4.724 1.00 39.84 135 SER A O 1
ATOM 1006 N N . GLY A 1 136 ? -10.107 -8.846 5.515 1.00 32.00 136 GLY A N 1
ATOM 1007 C CA . GLY A 1 136 ? -11.030 -9.087 4.414 1.00 32.00 136 GLY A CA 1
ATOM 1008 C C . GLY A 1 136 ? -12.371 -8.479 4.814 1.00 32.00 136 GLY A C 1
ATOM 1009 O O . GLY A 1 136 ? -13.014 -9.004 5.709 1.00 32.00 136 GLY A O 1
ATOM 1010 N N . GLU A 1 137 ? -12.723 -7.352 4.196 1.00 41.28 137 GLU A N 1
ATOM 1011 C CA . GLU A 1 137 ? -14.061 -6.742 4.187 1.00 41.28 137 GLU A CA 1
ATOM 1012 C C . GLU A 1 137 ? -14.768 -6.568 5.544 1.00 41.28 137 GLU A C 1
ATOM 1014 O O . GLU A 1 137 ? -15.507 -7.431 6.003 1.00 41.28 137 GLU A O 1
ATOM 1019 N N . LEU A 1 138 ? -14.621 -5.375 6.127 1.00 34.34 138 LEU A N 1
ATOM 1020 C CA . LEU A 1 138 ? -15.732 -4.514 6.554 1.00 34.34 138 LEU A CA 1
ATOM 1021 C C . LEU A 1 138 ? -15.151 -3.186 7.046 1.00 34.34 138 LEU A C 1
ATOM 1023 O O . LEU A 1 138 ? -14.217 -3.144 7.846 1.00 34.34 138 LEU A O 1
ATOM 1027 N N . PHE A 1 139 ? -15.715 -2.088 6.552 1.00 42.97 139 PHE A N 1
ATOM 1028 C CA . PHE A 1 139 ? -15.594 -0.769 7.160 1.00 42.97 139 PHE A CA 1
ATOM 1029 C C . PHE A 1 139 ? -16.332 -0.772 8.508 1.00 42.97 139 PHE A C 1
ATOM 1031 O O . PHE A 1 139 ? -17.332 -0.082 8.677 1.00 42.97 139 PHE A O 1
ATOM 1038 N N . ASP A 1 140 ? -15.852 -1.544 9.475 1.00 52.06 140 ASP A N 1
ATOM 1039 C CA . ASP A 1 140 ? -16.273 -1.395 10.858 1.00 52.06 140 ASP A CA 1
ATOM 1040 C C . ASP A 1 140 ? -15.461 -0.199 11.381 1.00 52.06 140 ASP A C 1
ATOM 1042 O O . ASP A 1 140 ? -14.310 -0.323 11.797 1.00 52.06 140 ASP A O 1
ATOM 1046 N N . MET A 1 141 ? -16.006 1.013 11.214 1.00 67.12 141 MET A N 1
ATOM 1047 C CA . MET A 1 141 ? -15.522 2.226 11.882 1.00 67.12 141 MET A CA 1
ATOM 1048 C C . MET A 1 141 ? -16.290 2.360 13.197 1.00 67.12 141 MET A C 1
ATOM 1050 O O . MET A 1 141 ? -17.263 3.122 13.238 1.00 67.12 141 MET A O 1
ATOM 1054 N N . PRO A 1 142 ? -15.907 1.625 14.261 1.00 81.75 142 PRO A N 1
ATOM 1055 C CA . PRO A 1 142 ? -16.624 1.721 15.505 1.00 81.75 142 PRO A CA 1
ATOM 1056 C C . PRO A 1 142 ? -16.514 3.141 16.049 1.00 81.75 142 PRO A C 1
ATOM 1058 O O . PRO A 1 142 ? -15.447 3.766 16.022 1.00 81.75 142 PRO A O 1
ATOM 1061 N N . CYS A 1 143 ? -17.636 3.667 16.515 1.00 86.38 143 CYS A N 1
ATOM 1062 C CA . CYS A 1 143 ? -17.688 4.994 17.095 1.00 86.38 143 CYS A CA 1
ATOM 1063 C C . CYS A 1 143 ? -18.635 5.025 18.282 1.00 86.38 143 CYS A C 1
ATOM 1065 O O . CYS A 1 143 ? -19.614 4.278 18.359 1.00 86.38 143 CYS A O 1
ATOM 1067 N N . PHE A 1 144 ? -18.344 5.944 19.194 1.00 90.50 144 PHE A N 1
ATOM 1068 C CA . PHE A 1 144 ? -19.341 6.391 20.141 1.00 90.50 144 PHE A CA 1
ATOM 1069 C C . PHE A 1 144 ? -20.159 7.509 19.514 1.00 90.50 144 PHE A C 1
ATOM 1071 O O . PHE A 1 144 ? -19.631 8.338 18.763 1.00 90.50 144 PHE A O 1
ATOM 1078 N N . PHE A 1 145 ? -21.435 7.586 19.859 1.00 87.94 145 PHE A N 1
ATOM 1079 C CA . PHE A 1 145 ? -22.220 8.752 19.518 1.00 87.94 145 PHE A CA 1
ATOM 1080 C C . PHE A 1 145 ? -23.231 9.133 20.589 1.00 87.94 145 PHE A C 1
ATOM 1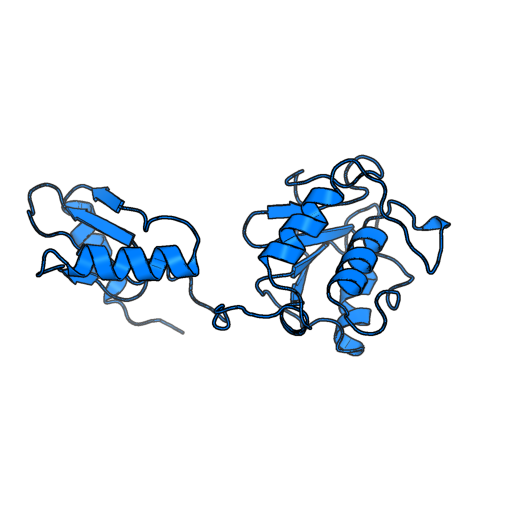082 O O . PHE A 1 145 ? -23.768 8.300 21.316 1.00 87.94 145 PHE A O 1
ATOM 1089 N N . GLU A 1 146 ? -23.470 10.435 20.655 1.00 89.19 146 GLU A N 1
ATOM 1090 C CA . GLU A 1 146 ? -24.419 11.075 21.555 1.00 89.19 146 GLU A CA 1
ATOM 1091 C C . GLU A 1 146 ? -25.559 11.655 20.721 1.00 89.19 146 GLU A C 1
ATOM 1093 O O . GLU A 1 146 ? -25.331 12.316 19.697 1.00 89.19 146 GLU A O 1
ATOM 1098 N N . VAL A 1 147 ? -26.789 11.413 21.165 1.00 86.31 147 VAL A N 1
ATOM 1099 C CA . VAL A 1 147 ? -27.990 11.950 20.529 1.00 86.31 147 VAL A CA 1
ATOM 1100 C C . VAL A 1 147 ? -28.465 13.149 21.342 1.00 86.31 147 VAL A C 1
ATOM 1102 O O . VAL A 1 147 ? -28.642 13.064 22.551 1.00 86.31 147 VAL A O 1
ATOM 1105 N N . GLU A 1 148 ? -28.655 14.297 20.695 1.00 84.44 148 GLU A N 1
ATOM 1106 C CA . GLU A 1 148 ? -29.133 15.498 21.390 1.00 84.44 148 GLU A CA 1
ATOM 1107 C C . GLU A 1 148 ? -30.481 15.251 22.080 1.00 84.44 148 GLU A C 1
ATOM 1109 O O . GLU A 1 148 ? -31.447 14.860 21.433 1.00 84.44 148 GLU A O 1
ATOM 1114 N N . GLY A 1 149 ? -30.550 15.505 23.389 1.00 82.75 149 GLY A N 1
ATOM 1115 C CA . GLY A 1 149 ? -31.757 15.274 24.189 1.00 82.75 149 GLY A CA 1
ATOM 1116 C C . GLY A 1 149 ? -31.906 13.850 24.736 1.00 82.75 149 GLY A C 1
ATOM 1117 O O . GLY A 1 1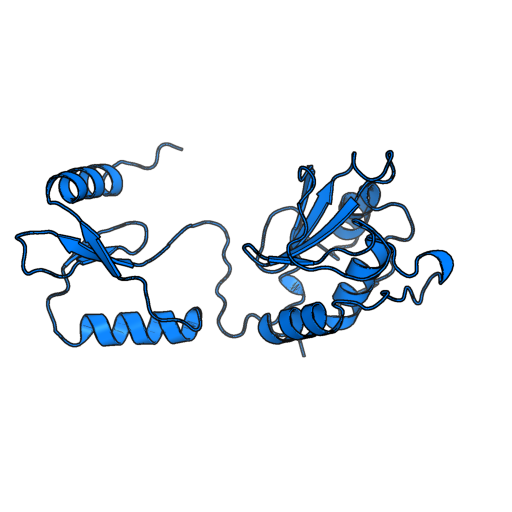49 ? -32.861 13.599 25.463 1.00 82.75 149 GLY A O 1
ATOM 1118 N N . ASP A 1 150 ? -30.968 12.945 24.443 1.00 83.81 150 ASP A N 1
ATOM 1119 C CA . ASP A 1 150 ? -30.892 11.600 25.0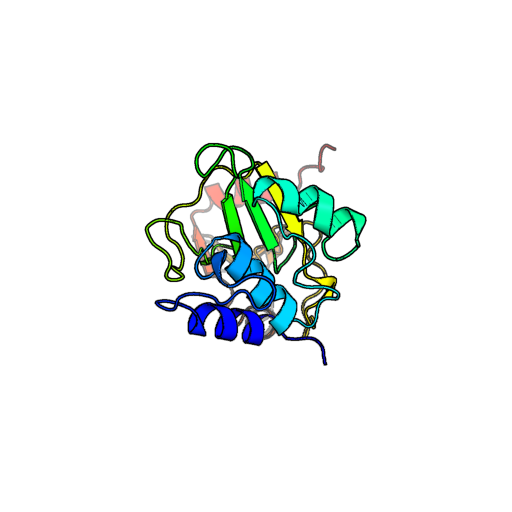22 1.00 83.81 150 ASP A CA 1
ATOM 1120 C C . ASP A 1 150 ? -29.617 11.493 25.884 1.00 83.81 150 ASP A C 1
ATOM 1122 O O . ASP A 1 150 ? -28.520 11.749 25.380 1.00 83.81 150 ASP A O 1
ATOM 1126 N N . PRO A 1 151 ? -29.718 11.147 27.181 1.00 85.38 151 PRO A N 1
ATOM 1127 C CA . PRO A 1 151 ? -28.548 10.993 28.047 1.00 85.38 151 PRO A CA 1
ATOM 1128 C C . PRO A 1 151 ? -27.726 9.726 27.749 1.00 85.38 151 PRO A C 1
ATOM 1130 O O . PRO A 1 151 ? -26.651 9.551 28.321 1.00 85.38 151 PRO A O 1
ATOM 1133 N N . THR A 1 152 ? -28.221 8.832 26.891 1.00 86.62 152 THR A N 1
ATOM 1134 C CA . THR A 1 152 ? -27.575 7.557 26.568 1.00 86.62 152 THR A CA 1
ATOM 1135 C C . THR A 1 152 ? -26.402 7.765 25.611 1.00 86.62 152 THR A C 1
ATOM 1137 O O . THR A 1 152 ? -26.555 8.321 24.521 1.00 86.62 152 THR A O 1
ATOM 1140 N N . LEU A 1 153 ? -25.226 7.254 25.982 1.00 88.44 153 LEU A N 1
ATOM 1141 C CA . LEU A 1 153 ? -24.110 7.100 25.053 1.00 88.44 153 LEU A CA 1
ATOM 1142 C C . LEU A 1 153 ? -24.324 5.825 24.238 1.00 88.44 153 LEU A C 1
ATOM 1144 O O . LEU A 1 153 ? -24.538 4.758 24.804 1.00 88.44 153 LEU A O 1
ATOM 1148 N N . TYR A 1 154 ? -24.224 5.910 22.920 1.00 89.44 154 TYR A N 1
ATOM 1149 C CA . TYR A 1 154 ? -24.356 4.747 22.051 1.00 89.44 154 TYR A CA 1
ATOM 1150 C C . TYR A 1 154 ? -23.010 4.342 21.462 1.00 89.44 154 TYR A C 1
ATOM 1152 O O . TYR A 1 154 ? -22.152 5.180 21.193 1.00 89.44 154 TYR A O 1
ATOM 1160 N N . TYR A 1 155 ? -22.854 3.047 21.231 1.00 87.69 155 TYR A N 1
ATOM 1161 C CA . TYR A 1 155 ? -21.760 2.428 20.504 1.00 87.69 155 TYR A CA 1
ATOM 1162 C C . TYR A 1 155 ? -22.293 1.854 19.190 1.00 87.69 155 TYR A C 1
ATOM 1164 O O . TYR A 1 155 ? -23.301 1.147 19.182 1.00 87.69 155 TYR A O 1
ATOM 1172 N N . PHE A 1 156 ? -21.627 2.169 18.084 1.00 85.88 156 PHE A N 1
ATOM 1173 C CA . PHE A 1 156 ? -21.863 1.559 16.780 1.00 85.88 156 PHE A CA 1
ATOM 1174 C C . PHE A 1 156 ? -20.634 0.742 16.408 1.00 85.88 156 PHE A C 1
ATOM 1176 O O . PHE A 1 156 ? -19.541 1.297 16.422 1.00 85.88 156 PHE A O 1
ATOM 1183 N N . ASP A 1 157 ? -20.795 -0.536 16.073 1.00 78.25 157 ASP A N 1
ATOM 1184 C CA . ASP A 1 157 ? -19.687 -1.429 15.690 1.00 78.25 157 ASP A CA 1
ATOM 1185 C C . ASP A 1 157 ? -19.505 -1.570 14.171 1.00 78.25 157 ASP A C 1
ATOM 1187 O O . ASP A 1 157 ? -18.650 -2.328 13.730 1.00 78.25 157 ASP A O 1
ATOM 1191 N N . GLY A 1 158 ? -20.299 -0.846 13.376 1.00 71.44 158 GLY A N 1
ATOM 1192 C CA . GLY A 1 158 ? -20.386 -1.021 11.923 1.00 71.44 158 GLY A CA 1
ATOM 1193 C C . GLY A 1 158 ? -21.596 -1.844 11.469 1.00 71.44 158 GLY A C 1
ATOM 1194 O O . GLY A 1 158 ? -21.991 -1.755 10.307 1.00 71.44 158 GLY A O 1
ATOM 1195 N N . LYS A 1 159 ? -22.250 -2.577 12.380 1.00 68.75 159 LYS A N 1
ATOM 1196 C CA . LYS A 1 159 ? -23.375 -3.485 12.090 1.00 68.75 159 LYS A CA 1
ATOM 1197 C C . LYS A 1 159 ? -24.606 -3.189 12.939 1.00 68.75 159 LYS A C 1
ATOM 1199 O O . LYS A 1 159 ? -25.727 -3.223 12.438 1.00 68.75 159 LYS A O 1
ATOM 1204 N N . GLY A 1 160 ? -24.409 -2.878 14.211 1.00 75.19 160 GLY A N 1
ATOM 1205 C CA . GLY A 1 160 ? -25.450 -2.691 15.205 1.00 75.19 160 GLY A CA 1
ATOM 1206 C C . GLY A 1 160 ? -25.176 -1.501 16.112 1.00 75.19 160 GLY A C 1
ATOM 1207 O O . GLY A 1 160 ? -24.072 -0.967 16.179 1.00 75.19 160 GLY A O 1
ATOM 1208 N N . ILE A 1 161 ? -26.231 -1.071 16.800 1.00 84.81 161 ILE A N 1
ATOM 1209 C CA . ILE A 1 161 ? -26.190 0.019 17.771 1.00 84.81 161 ILE A CA 1
ATOM 1210 C C . ILE A 1 161 ? -26.473 -0.566 19.150 1.00 84.81 161 ILE A C 1
ATOM 1212 O O . ILE A 1 161 ? -27.526 -1.174 19.351 1.00 84.81 161 ILE A O 1
ATOM 1216 N N . THR A 1 162 ? -25.587 -0.299 20.103 1.00 86.81 162 THR A N 1
ATOM 1217 C CA . THR A 1 162 ? -25.720 -0.714 21.502 1.00 86.81 162 THR A CA 1
ATOM 1218 C C . THR A 1 162 ? -25.703 0.517 22.398 1.00 86.81 162 THR A C 1
ATOM 1220 O O . THR A 1 162 ? -24.828 1.369 22.267 1.00 86.81 162 THR A O 1
ATOM 1223 N N . GLY A 1 163 ? -26.675 0.639 23.302 1.00 88.56 163 GLY A N 1
ATOM 1224 C CA . GLY A 1 163 ? -26.630 1.655 24.353 1.00 88.56 163 GLY A CA 1
ATOM 1225 C C . GLY A 1 163 ? -25.626 1.242 25.425 1.00 88.56 163 GLY A C 1
ATOM 1226 O O . GLY A 1 163 ? -25.699 0.122 25.922 1.00 88.56 163 GLY A O 1
ATOM 1227 N N . ILE A 1 164 ? -24.699 2.133 25.760 1.00 90.44 164 ILE A N 1
ATOM 1228 C CA . ILE A 1 164 ? -23.768 1.958 26.871 1.00 90.44 164 ILE A CA 1
ATOM 1229 C C . ILE A 1 164 ? -24.550 2.155 28.168 1.00 90.44 164 ILE A C 1
ATOM 1231 O O . ILE A 1 164 ? -25.110 3.226 28.405 1.00 90.44 164 ILE A O 1
ATOM 1235 N N . ALA A 1 165 ? -24.610 1.108 28.983 1.00 82.19 165 ALA A N 1
ATOM 1236 C CA . ALA A 1 165 ? -25.388 1.077 30.216 1.00 82.19 165 ALA A CA 1
ATOM 1237 C C . ALA A 1 165 ? -24.502 1.231 31.457 1.00 82.19 165 ALA A C 1
ATOM 1239 O O . ALA A 1 165 ? -24.981 1.688 32.496 1.00 82.19 165 ALA A O 1
ATOM 1240 N N . HIS A 1 166 ? -23.215 0.881 31.353 1.00 83.94 166 HIS A N 1
ATOM 1241 C CA . HIS A 1 166 ? -22.268 0.962 32.460 1.00 83.94 166 HIS A CA 1
ATOM 1242 C C . HIS A 1 166 ? -21.159 1.998 32.191 1.00 83.94 166 HIS A C 1
ATOM 1244 O O . HIS A 1 166 ? -20.624 2.046 31.081 1.00 83.94 166 HIS A O 1
ATOM 1250 N N . PRO A 1 167 ? -20.739 2.796 33.196 1.00 73.56 167 PRO A N 1
ATOM 1251 C CA . PRO A 1 167 ? -19.674 3.793 33.037 1.00 73.56 167 PRO A CA 1
ATOM 1252 C C . PRO A 1 167 ? -18.363 3.226 32.467 1.00 73.56 167 PRO A C 1
ATOM 1254 O O . PRO A 1 167 ? -17.692 3.878 31.664 1.00 73.56 167 PRO A O 1
ATOM 1257 N N . ASP A 1 168 ? -18.030 1.988 32.839 1.00 86.38 168 ASP A N 1
ATOM 1258 C CA . ASP A 1 168 ? -16.769 1.345 32.450 1.00 86.38 168 ASP A CA 1
ATOM 1259 C C . ASP A 1 168 ? -16.769 0.788 31.021 1.00 86.38 168 ASP A C 1
ATOM 1261 O O . ASP A 1 168 ? -15.702 0.639 30.425 1.00 86.38 168 ASP A O 1
ATOM 1265 N N . GLU A 1 169 ? -17.935 0.514 30.427 1.00 87.50 169 GLU A N 1
ATOM 1266 C CA . GLU A 1 169 ? -18.034 -0.078 29.082 1.00 87.50 169 GLU A CA 1
ATOM 1267 C C . GLU A 1 169 ? -17.366 0.812 28.027 1.00 87.50 169 GLU A C 1
ATOM 1269 O O . GLU A 1 169 ? -16.618 0.322 27.178 1.00 87.50 169 GLU A O 1
ATOM 1274 N N . LYS A 1 170 ? -17.543 2.138 28.130 1.00 88.88 170 LYS A N 1
ATOM 1275 C CA . LYS A 1 170 ? -16.836 3.106 27.278 1.00 88.88 170 LYS A CA 1
ATOM 1276 C C . LYS A 1 170 ? -15.320 2.969 27.424 1.00 88.88 170 LYS A C 1
ATOM 1278 O O . LYS A 1 170 ? -14.602 2.960 26.426 1.00 88.88 170 LYS A O 1
ATOM 1283 N N . GLY A 1 171 ? -14.833 2.878 28.662 1.00 88.19 171 GLY A N 1
ATOM 1284 C CA . GLY A 1 171 ? -13.408 2.768 28.973 1.00 88.19 171 GLY A CA 1
ATOM 1285 C C . GLY A 1 171 ? -12.789 1.482 28.431 1.00 88.19 171 GLY A C 1
ATOM 1286 O O . GLY A 1 171 ? -11.710 1.523 27.837 1.00 88.19 171 GLY A O 1
ATOM 1287 N N . ILE A 1 172 ? -13.500 0.360 28.560 1.00 89.62 172 ILE A N 1
ATOM 1288 C CA . ILE A 1 172 ? -13.083 -0.951 28.047 1.00 89.62 172 ILE A CA 1
ATOM 1289 C C . ILE A 1 172 ? -12.999 -0.918 26.519 1.00 89.62 172 ILE A C 1
ATOM 1291 O O . ILE A 1 172 ? -11.943 -1.203 25.952 1.00 89.62 172 ILE A O 1
ATOM 1295 N N . LEU A 1 173 ? -14.077 -0.504 25.848 1.00 89.19 173 LEU A N 1
ATOM 1296 C CA . LEU A 1 173 ? -14.138 -0.435 24.385 1.00 89.19 173 LEU A CA 1
ATOM 1297 C C . LEU A 1 173 ? -13.083 0.517 23.814 1.00 89.19 173 LEU A C 1
ATOM 1299 O O . LEU A 1 173 ? -12.422 0.195 22.827 1.00 89.19 173 LEU A O 1
ATOM 1303 N N . ASN A 1 174 ? -12.871 1.664 24.460 1.00 87.88 174 ASN A N 1
ATOM 1304 C CA . ASN A 1 174 ? -11.856 2.621 24.043 1.00 87.88 174 ASN A CA 1
ATOM 1305 C C . ASN A 1 174 ? -10.429 2.094 24.269 1.00 87.88 174 ASN A C 1
ATOM 1307 O O . ASN A 1 174 ? -9.570 2.290 23.415 1.00 87.88 174 ASN A O 1
ATOM 1311 N N . THR A 1 175 ? -10.175 1.384 25.374 1.00 85.81 175 THR A N 1
ATOM 1312 C CA . THR A 1 175 ? -8.882 0.722 25.636 1.00 85.81 175 THR A CA 1
ATOM 1313 C C . THR A 1 175 ? -8.569 -0.316 24.566 1.00 85.81 175 THR A C 1
ATOM 1315 O O . THR A 1 175 ? -7.477 -0.307 23.998 1.00 85.81 175 THR A O 1
ATOM 1318 N N . ILE A 1 176 ? -9.543 -1.174 24.248 1.00 81.88 176 ILE A N 1
ATOM 1319 C CA . ILE A 1 176 ? -9.411 -2.186 23.196 1.00 81.88 176 ILE A CA 1
ATOM 1320 C C . ILE A 1 176 ? -9.149 -1.500 21.855 1.00 81.88 176 ILE A C 1
ATOM 1322 O O . ILE A 1 176 ? -8.196 -1.843 21.159 1.00 81.88 176 ILE A O 1
ATOM 1326 N N . TYR A 1 177 ? -9.941 -0.493 21.492 1.00 84.38 177 TYR A N 1
ATOM 1327 C CA . TYR A 1 177 ? -9.759 0.230 20.237 1.00 84.38 177 TYR A CA 1
ATOM 1328 C C . TYR A 1 177 ? -8.382 0.904 20.159 1.00 84.38 177 TYR A C 1
ATOM 1330 O O . TYR A 1 177 ? -7.670 0.752 19.171 1.00 84.38 177 TYR A O 1
ATOM 1338 N N . LYS A 1 178 ? -7.938 1.572 21.223 1.00 82.00 178 LYS A N 1
ATOM 1339 C CA . LYS A 1 178 ? -6.623 2.217 21.278 1.00 82.00 178 LYS A CA 1
ATOM 1340 C C . LYS A 1 178 ? -5.472 1.225 21.159 1.00 82.00 178 LYS A C 1
ATOM 1342 O O . LYS A 1 178 ? -4.493 1.530 20.484 1.00 82.00 178 LYS A O 1
ATOM 1347 N N . ALA A 1 179 ? -5.604 0.036 21.745 1.00 71.62 179 ALA A N 1
ATOM 1348 C CA . ALA A 1 179 ? -4.631 -1.039 21.582 1.00 71.62 179 ALA A CA 1
ATOM 1349 C C . ALA A 1 179 ? -4.533 -1.533 20.125 1.00 71.62 179 ALA A C 1
ATOM 1351 O O . ALA A 1 179 ? -3.449 -1.907 19.689 1.00 71.62 179 ALA A O 1
ATOM 1352 N N . ASN A 1 180 ? -5.635 -1.490 19.365 1.00 70.12 180 ASN A N 1
ATOM 1353 C CA . ASN A 1 180 ? -5.680 -1.937 17.968 1.00 70.12 180 ASN A CA 1
ATOM 1354 C C . ASN A 1 180 ? -5.323 -0.836 16.949 1.00 70.12 180 ASN A C 1
ATOM 1356 O O . ASN A 1 180 ? -4.732 -1.122 15.912 1.00 70.12 180 ASN A O 1
ATOM 1360 N N . TYR A 1 181 ? -5.671 0.425 17.224 1.00 71.62 181 TYR A N 1
ATOM 1361 C CA . TYR A 1 181 ? -5.590 1.525 16.250 1.00 71.62 181 TYR A CA 1
ATOM 1362 C C . TYR A 1 181 ? -4.663 2.675 16.671 1.00 71.62 181 TYR A C 1
ATOM 1364 O O . TYR A 1 181 ? -4.508 3.642 15.923 1.00 71.62 181 TYR A O 1
ATOM 1372 N N . GLY A 1 182 ? -4.063 2.612 17.864 1.00 72.94 182 GLY A N 1
ATOM 1373 C CA . GLY A 1 182 ? -3.114 3.612 18.371 1.00 72.94 182 GLY A CA 1
ATOM 1374 C C . GLY A 1 182 ? -3.725 4.976 18.715 1.00 72.94 182 GLY A C 1
ATOM 1375 O O . GLY A 1 182 ? -2.994 5.918 19.013 1.00 72.94 182 GLY A O 1
ATOM 1376 N N . LYS A 1 183 ? -5.054 5.105 18.676 1.00 78.56 183 LYS A N 1
ATOM 1377 C CA . LYS A 1 183 ? -5.801 6.336 18.970 1.00 78.56 183 LYS A CA 1
ATOM 1378 C C . LYS A 1 183 ? -7.116 6.015 19.666 1.00 78.56 183 LYS A C 1
ATOM 1380 O O . LYS A 1 183 ? -7.610 4.899 19.551 1.00 78.56 183 LYS A O 1
ATOM 1385 N N . ASP A 1 184 ? -7.682 6.996 20.357 1.00 84.69 184 ASP A N 1
ATOM 1386 C CA . ASP A 1 184 ? -8.996 6.864 20.982 1.00 84.69 184 ASP A CA 1
ATOM 1387 C C . ASP A 1 184 ? -10.111 6.728 19.926 1.00 84.69 184 ASP A C 1
ATOM 1389 O O . ASP A 1 184 ? -10.007 7.232 18.799 1.00 84.69 184 ASP A O 1
ATOM 1393 N N . MET A 1 185 ? -11.171 6.006 20.286 1.00 87.06 185 MET A N 1
ATOM 1394 C CA . MET A 1 185 ? -12.336 5.788 19.437 1.00 87.06 185 MET A CA 1
ATOM 1395 C C . MET A 1 185 ? -13.064 7.121 19.213 1.00 87.06 185 MET A C 1
ATOM 1397 O O . MET A 1 185 ? -13.313 7.859 20.174 1.00 87.06 185 MET A O 1
ATOM 1401 N N . PRO A 1 186 ? -13.419 7.468 17.963 1.00 87.00 186 PRO A N 1
ATOM 1402 C CA . PRO A 1 186 ? -14.102 8.722 17.684 1.00 87.00 186 PRO A CA 1
ATOM 1403 C C . PRO A 1 186 ? -15.454 8.783 18.405 1.00 87.00 186 PRO A C 1
ATOM 1405 O O . PRO A 1 186 ? -16.205 7.808 18.427 1.00 87.00 186 PRO A O 1
ATOM 1408 N N . THR A 1 187 ? -15.767 9.952 18.966 1.00 87.69 187 THR A N 1
ATOM 1409 C CA . THR A 1 187 ? -17.080 10.260 19.548 1.00 87.69 187 THR A CA 1
ATOM 1410 C C . THR A 1 187 ? -17.760 11.338 18.711 1.00 87.69 187 THR A C 1
ATOM 1412 O O . THR A 1 187 ? -17.159 12.377 18.434 1.00 87.69 187 THR A O 1
ATOM 1415 N N . VAL A 1 188 ? -19.002 11.101 18.291 1.00 83.19 188 VAL A N 1
ATOM 1416 C CA . VAL A 1 188 ? -19.760 12.008 17.419 1.00 83.19 188 VAL A CA 1
ATOM 1417 C C . VAL A 1 188 ? -21.064 12.424 18.094 1.00 83.19 188 VAL A C 1
ATOM 1419 O O . VAL A 1 188 ? -21.847 11.582 18.505 1.00 83.19 188 VAL A O 1
ATOM 1422 N N . ARG A 1 189 ? -21.360 13.723 18.157 1.00 83.06 189 ARG A N 1
ATOM 1423 C CA . ARG A 1 189 ? -22.643 14.226 18.676 1.00 83.06 189 ARG A CA 1
ATOM 1424 C C . ARG A 1 189 ? -23.538 14.728 17.544 1.00 83.06 189 ARG A C 1
ATOM 1426 O O . ARG A 1 189 ? -23.055 15.483 16.694 1.00 83.06 189 ARG A O 1
ATOM 1433 N N . ARG A 1 190 ? -24.804 14.295 17.484 1.00 81.44 190 ARG A N 1
ATOM 1434 C CA . ARG A 1 190 ? -25.757 14.654 16.407 1.00 81.44 190 ARG A CA 1
ATOM 1435 C C . ARG A 1 190 ? -27.204 14.785 16.902 1.00 81.44 190 ARG A C 1
ATOM 1437 O O . ARG A 1 190 ? -27.580 14.228 17.928 1.00 81.44 190 ARG A O 1
ATOM 1444 N N . ALA A 1 191 ? -28.026 15.479 16.114 1.00 75.12 191 ALA A N 1
ATOM 1445 C CA . ALA A 1 191 ? -29.457 15.660 1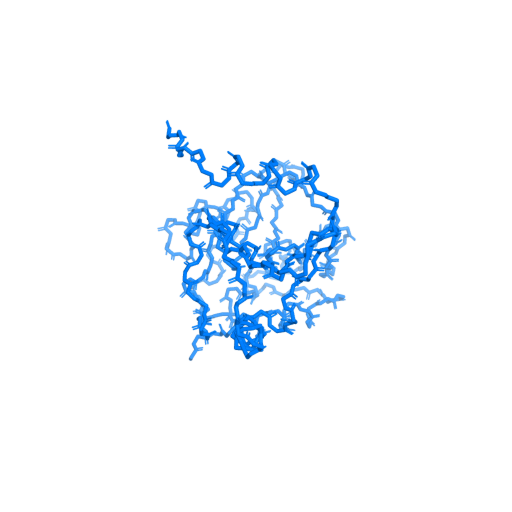6.361 1.00 75.12 191 ALA A CA 1
ATOM 1446 C C . ALA A 1 191 ? -30.281 14.359 16.210 1.00 75.12 191 ALA A C 1
ATOM 1448 O O . ALA A 1 191 ? -29.952 13.484 15.405 1.00 75.12 191 ALA A O 1
ATOM 1449 N N . VAL A 1 192 ? -31.421 14.273 16.908 1.00 72.69 192 VAL A N 1
ATOM 1450 C CA . VAL A 1 192 ? -32.321 13.093 16.988 1.00 72.69 192 VAL A CA 1
ATOM 1451 C C . VAL A 1 192 ? -32.754 12.532 15.625 1.00 72.69 192 VAL A C 1
ATOM 1453 O O . VAL A 1 192 ? -32.826 11.316 15.429 1.00 72.69 192 VAL A O 1
ATOM 1456 N N . GLY A 1 193 ? -33.011 13.402 14.643 1.00 74.50 193 GLY A N 1
ATOM 1457 C CA . GLY A 1 193 ? -33.437 12.983 13.302 1.00 74.50 193 GLY A CA 1
ATOM 1458 C C . GLY A 1 193 ? -32.398 12.127 12.566 1.00 74.50 193 GLY A C 1
ATOM 1459 O O . GLY A 1 193 ? -32.756 11.293 11.733 1.00 74.50 193 GLY A O 1
ATOM 1460 N N . TRP A 1 194 ? -31.114 12.284 12.899 1.00 79.94 194 TRP A N 1
ATOM 1461 C CA . TRP A 1 194 ? -30.034 11.459 12.361 1.00 79.94 194 TRP A CA 1
ATOM 1462 C C . TRP A 1 194 ? -30.052 10.045 12.955 1.00 79.94 194 TRP A C 1
ATOM 1464 O O . TRP A 1 194 ? -29.919 9.070 12.216 1.00 79.94 194 TRP A O 1
ATOM 1474 N N . PHE A 1 195 ? -30.310 9.916 14.258 1.00 77.56 195 PHE A N 1
ATOM 1475 C CA . PHE A 1 195 ? -30.356 8.625 14.950 1.00 77.56 195 PHE A CA 1
ATOM 1476 C C . PHE A 1 195 ? -31.445 7.698 14.401 1.00 77.56 195 PHE A C 1
ATOM 1478 O O . PHE A 1 195 ? -31.206 6.513 14.168 1.00 77.56 195 PHE A O 1
ATOM 1485 N N . SER A 1 196 ? -32.625 8.253 14.108 1.00 78.75 196 SER A N 1
ATOM 1486 C CA . SER A 1 196 ? -33.728 7.498 13.496 1.00 78.75 196 SER A CA 1
ATOM 1487 C C . SER A 1 196 ? -33.340 6.922 12.129 1.00 78.75 196 SER A C 1
ATOM 1489 O O . SER A 1 196 ? -33.666 5.779 11.805 1.00 78.75 196 SER A O 1
ATOM 1491 N N . ARG A 1 197 ? -32.585 7.691 11.332 1.00 81.00 197 ARG A N 1
ATOM 1492 C CA . ARG A 1 197 ? -32.064 7.239 10.034 1.00 81.00 197 ARG A CA 1
ATOM 1493 C C . ARG A 1 197 ? -30.989 6.171 10.207 1.00 81.00 197 ARG A C 1
ATOM 1495 O O . ARG A 1 197 ? -31.014 5.190 9.471 1.00 81.00 197 ARG A O 1
ATOM 1502 N N . LEU A 1 198 ? -30.098 6.322 11.189 1.00 75.75 198 LEU A N 1
ATOM 1503 C CA . LEU A 1 198 ? -29.062 5.332 11.474 1.00 75.75 198 LEU A CA 1
ATOM 1504 C C . LEU A 1 198 ? -29.670 3.982 11.885 1.00 75.75 198 LEU A C 1
ATOM 1506 O O . LEU A 1 198 ? -29.329 2.974 11.273 1.00 75.75 198 LEU A O 1
ATOM 1510 N N . ARG A 1 199 ? -30.635 3.958 12.820 1.00 76.31 199 ARG A N 1
ATOM 1511 C CA . ARG A 1 199 ? -31.370 2.724 13.176 1.00 76.31 199 ARG A CA 1
ATOM 1512 C C . ARG A 1 199 ? -32.067 2.090 11.972 1.00 76.31 199 ARG A C 1
ATOM 1514 O O . ARG A 1 199 ? -32.091 0.870 11.836 1.00 76.31 199 ARG A O 1
ATOM 1521 N N . SER A 1 200 ? -32.652 2.912 11.098 1.00 79.38 200 SER A N 1
ATOM 1522 C CA . SER A 1 200 ? -33.296 2.424 9.874 1.00 79.38 200 SER A CA 1
ATOM 1523 C C . SER A 1 200 ? -32.297 1.785 8.911 1.00 79.38 200 SER A C 1
ATOM 1525 O O . SER A 1 200 ? -32.666 0.857 8.204 1.00 79.38 200 SER A O 1
ATOM 1527 N N . VAL A 1 201 ? -31.057 2.271 8.843 1.00 73.38 201 VAL A N 1
ATOM 1528 C CA . VAL A 1 201 ? -30.011 1.691 7.986 1.00 73.38 201 VAL A CA 1
ATOM 1529 C C . VAL A 1 201 ? -29.432 0.423 8.611 1.00 73.38 201 VAL A C 1
ATOM 1531 O O . VAL A 1 201 ? -29.303 -0.573 7.909 1.00 73.38 201 VAL A O 1
ATOM 1534 N N . SER A 1 202 ? -29.162 0.421 9.920 1.00 66.62 202 SER A N 1
ATOM 1535 C CA . SER A 1 202 ? -28.548 -0.714 10.630 1.00 66.62 202 SER A CA 1
ATOM 1536 C C . SER A 1 202 ? -29.432 -1.965 10.706 1.00 66.62 202 SER A C 1
ATOM 1538 O O . SER A 1 202 ? -28.969 -3.029 11.090 1.00 66.62 202 SER A O 1
ATOM 1540 N N . THR A 1 203 ? -30.719 -1.846 10.380 1.00 70.12 203 THR A N 1
ATOM 1541 C CA . THR A 1 203 ? -31.697 -2.947 10.426 1.00 70.12 203 THR A CA 1
ATOM 1542 C C . THR A 1 203 ? -32.085 -3.473 9.043 1.00 70.12 203 THR A C 1
ATOM 1544 O O . THR A 1 203 ? -32.884 -4.404 8.945 1.00 70.12 203 THR A O 1
ATOM 1547 N N . ARG A 1 204 ? -31.542 -2.903 7.958 1.00 74.00 204 ARG A N 1
ATOM 1548 C CA . ARG A 1 204 ? -31.846 -3.362 6.596 1.00 74.00 204 ARG A CA 1
ATOM 1549 C C . ARG A 1 204 ? -31.115 -4.672 6.295 1.00 74.00 204 ARG A C 1
ATOM 1551 O O . ARG A 1 204 ? -29.934 -4.789 6.620 1.00 74.00 204 ARG A O 1
ATOM 1558 N N . PRO A 1 205 ? -31.774 -5.638 5.635 1.00 62.62 205 PRO A N 1
ATOM 1559 C CA . PRO A 1 205 ? -31.096 -6.832 5.154 1.00 62.62 205 PRO A CA 1
ATOM 1560 C C . PRO A 1 205 ? -30.030 -6.450 4.122 1.00 62.62 205 PRO A C 1
ATOM 1562 O O . PRO A 1 205 ? -30.254 -5.587 3.270 1.00 62.62 205 PRO A O 1
ATOM 1565 N N . ILE A 1 206 ? -28.871 -7.105 4.202 1.00 55.75 206 ILE A N 1
ATOM 1566 C CA . ILE A 1 206 ? -27.802 -6.959 3.213 1.00 55.75 206 ILE A CA 1
ATOM 1567 C C . ILE A 1 206 ? -28.305 -7.600 1.919 1.00 55.75 206 ILE A C 1
ATOM 1569 O O . ILE A 1 206 ? -28.398 -8.825 1.823 1.00 55.75 206 ILE A O 1
ATOM 1573 N N . VAL A 1 207 ? -28.677 -6.774 0.945 1.00 50.16 207 VAL A N 1
ATOM 1574 C CA . VAL A 1 207 ? -29.016 -7.250 -0.398 1.00 50.16 207 VAL A CA 1
ATOM 1575 C C . VAL A 1 207 ? -27.699 -7.645 -1.064 1.00 50.16 207 VAL A C 1
ATOM 1577 O O . VAL A 1 207 ? -26.835 -6.789 -1.253 1.00 50.16 207 VAL A O 1
ATOM 1580 N N . LYS A 1 208 ? -27.524 -8.946 -1.316 1.00 38.19 208 LYS A N 1
ATOM 1581 C CA . LYS A 1 208 ? -26.411 -9.488 -2.105 1.00 38.19 208 LYS A CA 1
ATOM 1582 C C . LYS A 1 208 ? -26.671 -9.309 -3.592 1.00 38.19 208 LYS A C 1
ATOM 1584 O O . LYS A 1 208 ? -27.846 -9.473 -3.989 1.00 38.19 208 LYS A O 1
#

Sequence (208 aa):
MAKTLGEVRSFLDSLIGKVTVDKSNSALNGQCVSLIKNVLEFVGAPNPYAARGNAKDIPSTYTTQGIAKVGSGTLNIAVNRNGGGGYGHVWVKISSDSWQANWAGFPVKKNVGEDPITDILNLDQWISNGNISTSGELFDMPCFFEVEGDPTLYYFDGKGITGIAHPDEKGILNTIYKANYGKDMPTVRRAVGWFSRLRSVSTRPIVK